Protein AF-0000000066092505 (afdb_homodimer)

pLDDT: mean 82.29, std 25.28, range [25.81, 98.94]

Secondary structure (DSSP, 8-state):
----------------------------SHHHHHHTT--HHHHHTS--SSEEEEESSTTS-EEEEEHHHHHHHHHHHHHHTHHHHGGG--TT-TTS-SSHHHHHHSSS---SHHHHHHHHHS-B-TTSSSB-SSS----TTTS-HHHHHHHHHHHHHHHHH-TTTTS--------/-----------------------------HHHHHHTT--HHHHHTS--SSEEEEESSTTS-EEEEEHHHHHHHHHHHHHHTHHHHGGG--TT-TTS-SSHHHHHHSSS---SHHHHHHHHHS-B-TTSSSB-SSS----TTTS-HHHHHHHHHHHHHHHHH-TTTTS--------

Solvent-accessible surface area (backbone atoms only — not comparable to full-atom values): 19682 Å² total; per-residue (Å²): 136,82,78,77,76,80,75,77,76,76,77,73,78,74,76,69,74,74,71,70,70,72,73,72,72,71,76,69,64,71,71,56,52,62,71,74,72,39,46,64,60,40,40,71,44,51,67,28,83,52,62,47,78,42,44,35,46,94,81,76,45,63,44,82,40,40,29,56,40,37,33,52,6,44,50,51,35,55,53,60,44,29,73,45,29,54,63,26,27,23,43,77,44,74,88,49,34,48,17,51,69,45,23,50,67,26,35,74,47,40,74,22,34,51,39,34,43,50,34,41,53,55,33,46,34,64,77,45,83,41,78,32,68,60,48,70,62,50,45,66,88,76,45,42,72,69,55,43,41,26,27,34,45,26,50,54,44,32,30,72,57,25,83,64,38,24,42,87,59,80,55,85,74,60,132,141,83,78,79,78,81,78,79,77,77,78,73,78,71,76,72,73,75,69,71,70,71,72,71,72,70,76,70,69,65,72,54,54,62,70,71,73,40,45,64,61,41,40,71,43,50,66,28,84,52,62,47,77,41,44,38,45,97,82,77,45,64,44,81,40,40,30,57,41,37,34,51,7,43,52,52,35,55,53,60,42,29,72,46,29,53,62,26,27,22,42,77,43,74,90,50,33,48,17,51,70,45,22,51,67,27,34,74,47,40,73,23,36,51,39,33,42,49,34,41,55,54,32,47,35,63,76,44,82,42,79,31,70,61,48,72,62,50,45,67,88,75,44,43,72,70,56,43,43,26,27,34,45,27,49,55,43,31,29,72,58,25,84,66,38,25,44,87,60,81,52,85,74,60,133

Sequence (350 aa):
MYQPHFWQRSIGWLCGGLLILLLGWTIAPATALAAAGVDNYVIQYLKVTDTVELPVNDRGETKTFTAVDLTRGKRLFEENCKNCHVGGSTLPNPLVSLSLKDLKGATPPRDTIASLVAFQRSPKSYDGSEESYSCRRVSEDWLTTEQLETLAAFILRAAAVAPGWGVESFPDSAPMYQPHFWQRSIGWLCGGLLILLLGWTIAPATALAAAGVDNYVIQYLKVTDTVELPVNDRGETKTFTAVDLTRGKRLFEENCKNCHVGGSTLPNPLVSLSLKDLKGATPPRDTIASLVAFQRSPKSYDGSEESYSCRRVSEDWLTTEQLETLAAFILRAAAVAPGWGVESFPDSAP

Nearest PDB structures (foldseek):
  4lji-assembly1_B  TM=9.985E-01  e=9.825E-26  Thermosynechococcus vestitus BP-1
  8j5k-assembly1_v  TM=8.912E-01  e=3.121E-10  Stephanocyclus meneghinianus
  8xr6-assembly1_v  TM=9.096E-01  e=1.281E-09  Chroomonas placoidea
  6j3y-assembly1_V  TM=8.733E-01  e=5.216E-10  Chaetoceros neogracilis
  1mz4-assembly1_A  TM=9.064E-01  e=3.148E-09  Thermosynechococcus vestitus

Organism: Thermosynechococcus vestitus (strain NIES-2133 / IAM M-273 / BP-1) (NCBI:txid197221)

Radius of gyration: 35.64 Å; Cα contacts (8 Å, |Δi|>4): 489; chains: 2; bounding box: 106×128×113 Å

InterPro domains:
  IPR009056 Cytochrome c-like domain [PS51007] (68-159)
  IPR016003 Photosystem II extrinsic protein V, cytochrome c-550 precursor-like [PIRSF005890] (13-166)
  IPR029490 Cytochrome c-550 domain [PF14495] (50-169)
  IPR036909 Cytochrome c-like domain superfamily [G3DSA:1.10.760.10] (35-175)
  IPR036909 Cytochrome c-like domain superfamily [SSF46626] (62-166)

Foldseek 3Di:
DCPPPPPPPPPPPPPPPPPPPPPPPPPDPPVVLVVPQQDVCCCPFLVASFWDWFAQDPPPDTDIDTSVLLRLLVVVCVVAPCVQQPLQAGNVDRVAGLACVNQVQFVPRNQHLNNVLVCLQFPADRNRPGTDPPHDRQDCVRPNSSSSSSNSVNSNSCNVTGPSRSPPCPPPVPD/DDDPPPPPPPPPPPPPPPPPPPPPPPPPPPVVLVVPPADVCCCPFLVASFWDWFAQDPPPDTDIDTSVLLRLLVVVCVVAPCVQQPLQAGNVDRVAGLACVNQVQFVPRNQHLNNVLVCLQFPAPRPRPGTDPPHDRQDCVRPNSSSSSSNSVNSNSCNVTGPSRSPPCPPPVPD

Structure (mmCIF, N/CA/C/O backbone):
data_AF-0000000066092505-model_v1
#
loop_
_entity.id
_entity.type
_entity.pdbx_description
1 polymer 'Cytochrome c-550-like protein'
#
loop_
_atom_site.group_PDB
_atom_site.id
_atom_site.type_symbol
_atom_site.label_atom_id
_atom_site.label_alt_id
_atom_site.label_comp_id
_atom_site.label_asym_id
_atom_site.label_entity_id
_atom_site.label_seq_id
_atom_site.pdbx_PDB_ins_code
_atom_site.Cartn_x
_atom_site.Cartn_y
_atom_site.Cartn_z
_atom_site.occupancy
_atom_site.B_iso_or_equiv
_atom_site.auth_seq_id
_atom_site.auth_comp_id
_atom_site.auth_asym_id
_atom_site.auth_atom_id
_atom_site.pdbx_PDB_model_num
ATOM 1 N N . MET A 1 1 ? 41 -41.656 -95 1 31.67 1 MET A N 1
ATOM 2 C CA . MET A 1 1 ? 41.375 -41.344 -93.625 1 31.67 1 MET A CA 1
ATOM 3 C C . MET A 1 1 ? 40.531 -40.188 -93.125 1 31.67 1 MET A C 1
ATOM 5 O O . MET A 1 1 ? 40 -39.375 -93.875 1 31.67 1 MET A O 1
ATOM 9 N N . TYR A 1 2 ? 40.5 -40.219 -91.75 1 36.12 2 TYR A N 1
ATOM 10 C CA . TYR A 1 2 ? 39.719 -39.875 -90.625 1 36.12 2 TYR A CA 1
ATOM 11 C C . TYR A 1 2 ? 39.781 -38.375 -90.312 1 36.12 2 TYR A C 1
ATOM 13 O O . TYR A 1 2 ? 40.844 -37.844 -90 1 36.12 2 TYR A O 1
ATOM 21 N N . GLN A 1 3 ? 39.188 -37.625 -91.25 1 36.25 3 GLN A N 1
ATOM 22 C CA . GLN A 1 3 ? 39.188 -36.156 -91.125 1 36.25 3 GLN A CA 1
ATOM 23 C C . GLN A 1 3 ? 38.594 -35.719 -89.75 1 36.25 3 GLN A C 1
ATOM 25 O O . GLN A 1 3 ? 37.5 -36.156 -89.375 1 36.25 3 GLN A O 1
ATOM 30 N N . PRO A 1 4 ? 39.469 -35.531 -88.75 1 40.66 4 PRO A N 1
ATOM 31 C CA . PRO A 1 4 ? 39.156 -35.188 -87.375 1 40.66 4 PRO A CA 1
ATOM 32 C C . PRO A 1 4 ? 38.344 -33.906 -87.25 1 40.66 4 PRO A C 1
ATOM 34 O O . PRO A 1 4 ? 38.781 -32.844 -87.688 1 40.66 4 PRO A O 1
ATOM 37 N N . HIS A 1 5 ? 37.062 -33.969 -87.562 1 38.19 5 HIS A N 1
ATOM 38 C CA . HIS A 1 5 ? 36.125 -32.844 -87.438 1 38.19 5 HIS A CA 1
ATOM 39 C C . HIS A 1 5 ? 36.25 -32.188 -86.125 1 38.19 5 HIS A C 1
ATOM 41 O O . HIS A 1 5 ? 36.406 -32.875 -85.062 1 38.19 5 HIS A O 1
ATOM 47 N N . PHE A 1 6 ? 36.906 -31.031 -86 1 35.75 6 PHE A N 1
ATOM 48 C CA . PHE A 1 6 ? 37.188 -30.016 -85 1 35.75 6 PHE A CA 1
ATOM 49 C C . PHE A 1 6 ? 35.906 -29.609 -84.312 1 35.75 6 PHE A C 1
ATOM 51 O O . PHE A 1 6 ? 35 -29.016 -84.875 1 35.75 6 PHE A O 1
ATOM 58 N N . TRP A 1 7 ? 35.281 -30.594 -83.438 1 33.72 7 TRP A N 1
ATOM 59 C CA . TRP A 1 7 ? 34.094 -30.406 -82.625 1 33.72 7 TRP A CA 1
ATOM 60 C C . TRP A 1 7 ? 34.219 -29.188 -81.75 1 33.72 7 TRP A C 1
ATOM 62 O O . TRP A 1 7 ? 35.094 -29.156 -80.875 1 33.72 7 TRP A O 1
ATOM 72 N N . GLN A 1 8 ? 34.281 -28 -82.375 1 31.3 8 GLN A N 1
ATOM 73 C CA . GLN A 1 8 ? 34.25 -26.766 -81.562 1 31.3 8 GLN A CA 1
ATOM 74 C C . GLN A 1 8 ? 33.188 -26.797 -80.5 1 31.3 8 GLN A C 1
ATOM 76 O O . GLN A 1 8 ? 32 -26.969 -80.812 1 31.3 8 GLN A O 1
ATOM 81 N N . ARG A 1 9 ? 33.531 -27.391 -79.375 1 33.19 9 ARG A N 1
ATOM 82 C CA . ARG A 1 9 ? 32.812 -27.5 -78.062 1 33.19 9 ARG A CA 1
ATOM 83 C C . ARG A 1 9 ? 32.281 -26.141 -77.625 1 33.19 9 ARG A C 1
ATOM 85 O O . ARG A 1 9 ? 33.062 -25.234 -77.375 1 33.19 9 ARG A O 1
ATOM 92 N N . SER A 1 10 ? 31.172 -25.688 -78.25 1 34.03 10 SER A N 1
ATOM 93 C CA . SER A 1 10 ? 30.438 -24.5 -77.812 1 34.03 10 SER A CA 1
ATOM 94 C C . SER A 1 10 ? 30.203 -24.516 -76.312 1 34.03 10 SER A C 1
ATOM 96 O O . SER A 1 10 ? 29.672 -25.484 -75.75 1 34.03 10 SER A O 1
ATOM 98 N N . ILE A 1 11 ? 31.172 -24 -75.5 1 40.72 11 ILE A N 1
ATOM 99 C CA . ILE A 1 11 ? 31.156 -23.672 -74.062 1 40.72 11 ILE A CA 1
ATOM 100 C C . ILE A 1 11 ? 29.859 -22.984 -73.688 1 40.72 11 ILE A C 1
ATOM 102 O O . ILE A 1 11 ? 29.578 -21.875 -74.188 1 40.72 11 ILE A O 1
ATOM 106 N N . GLY A 1 12 ? 28.719 -23.672 -73.938 1 30.62 12 GLY A N 1
ATOM 107 C CA . GLY A 1 12 ? 27.469 -23.094 -73.5 1 30.62 12 GLY A CA 1
ATOM 108 C C . GLY A 1 12 ? 27.547 -22.547 -72.062 1 30.62 12 GLY A C 1
ATOM 109 O O . GLY A 1 12 ? 28.031 -23.219 -71.125 1 30.62 12 GLY A O 1
ATOM 110 N N . TRP A 1 13 ? 27.844 -21.219 -71.938 1 36.59 13 TRP A N 1
ATOM 111 C CA . TRP A 1 13 ? 27.812 -20.375 -70.75 1 36.59 13 TRP A CA 1
ATOM 112 C C . TRP A 1 13 ? 26.562 -20.641 -69.938 1 36.59 13 TRP A C 1
ATOM 114 O O . TRP A 1 13 ? 25.438 -20.438 -70.438 1 36.59 13 TRP A O 1
ATOM 124 N N . LEU A 1 14 ? 26.531 -21.844 -69.25 1 33.78 14 LEU A N 1
ATOM 125 C CA . LEU A 1 14 ? 25.5 -22.078 -68.25 1 33.78 14 LEU A CA 1
ATOM 126 C C . LEU A 1 14 ? 25.344 -20.859 -67.312 1 33.78 14 LEU A C 1
ATOM 128 O O . LEU A 1 14 ? 26.297 -20.453 -66.688 1 33.78 14 LEU A O 1
ATOM 132 N N . CYS A 1 15 ? 24.656 -19.828 -67.812 1 38.88 15 CYS A N 1
ATOM 133 C CA . CYS A 1 15 ? 24.172 -18.734 -66.938 1 38.88 15 CYS A CA 1
ATOM 134 C C . CYS A 1 15 ? 23.562 -19.297 -65.625 1 38.88 15 CYS A C 1
ATOM 136 O O . CYS A 1 15 ? 22.562 -20 -65.688 1 38.88 15 CYS A O 1
ATOM 138 N N . GLY A 1 16 ? 24.422 -19.938 -64.812 1 35.5 16 GLY A N 1
ATOM 139 C CA . GLY A 1 16 ? 24 -20.297 -63.5 1 35.5 16 GLY A CA 1
ATOM 140 C C . GLY A 1 16 ? 23.172 -19.219 -62.812 1 35.5 16 GLY A C 1
ATOM 141 O O . GLY A 1 16 ? 23.656 -18.109 -62.594 1 35.5 16 GLY A O 1
ATOM 142 N N . GLY A 1 17 ? 21.922 -19.062 -63.156 1 36 17 GLY A N 1
ATOM 143 C CA . GLY A 1 17 ? 21.016 -18.25 -62.344 1 36 17 GLY A CA 1
ATOM 144 C C . GLY A 1 17 ? 21.188 -18.469 -60.875 1 36 17 GLY A C 1
ATOM 145 O O . GLY A 1 17 ? 21.016 -19.594 -60.375 1 36 17 GLY A O 1
ATOM 146 N N . LEU A 1 18 ? 22.297 -17.906 -60.281 1 42.56 18 LEU A N 1
ATOM 147 C CA . LEU A 1 18 ? 22.375 -17.75 -58.844 1 42.56 18 LEU A CA 1
ATOM 148 C C . LEU A 1 18 ? 21.016 -17.406 -58.25 1 42.56 18 LEU A C 1
ATOM 150 O O . LEU A 1 18 ? 20.469 -16.328 -58.5 1 42.56 18 LEU A O 1
ATOM 154 N N . LEU A 1 19 ? 20.109 -18.359 -58.281 1 40.62 19 LEU A N 1
ATOM 155 C CA . LEU A 1 19 ? 18.938 -18.141 -57.438 1 40.62 19 LEU A CA 1
ATOM 156 C C . LEU A 1 19 ? 19.344 -17.688 -56.062 1 40.62 19 LEU A C 1
ATOM 158 O O . LEU A 1 19 ? 19.984 -18.438 -55.312 1 40.62 19 LEU A O 1
ATOM 162 N N . ILE A 1 20 ? 19.828 -16.469 -55.938 1 40 20 ILE A N 1
ATOM 163 C CA . ILE A 1 20 ? 19.922 -15.867 -54.625 1 40 20 ILE A CA 1
ATOM 164 C C . ILE A 1 20 ? 18.688 -16.234 -53.781 1 40 20 ILE A C 1
ATOM 166 O O . ILE A 1 20 ? 17.562 -15.852 -54.156 1 40 20 ILE A O 1
ATOM 170 N N . LEU A 1 21 ? 18.625 -17.453 -53.375 1 39.44 21 LEU A N 1
ATOM 171 C CA . LEU A 1 21 ? 17.703 -17.719 -52.281 1 39.44 21 LEU A CA 1
ATOM 172 C C . LEU A 1 21 ? 17.703 -16.578 -51.281 1 39.44 21 LEU A C 1
ATOM 174 O O . LEU A 1 21 ? 18.719 -16.312 -50.656 1 39.44 21 LEU A O 1
ATOM 178 N N . LEU A 1 22 ? 17.094 -15.477 -51.656 1 39.66 22 LEU A N 1
ATOM 179 C CA . LEU A 1 22 ? 16.719 -14.516 -50.625 1 39.66 22 LEU A CA 1
ATOM 180 C C . LEU A 1 22 ? 16.219 -15.227 -49.375 1 39.66 22 LEU A C 1
ATOM 182 O O . LEU A 1 22 ? 15.164 -15.867 -49.406 1 39.66 22 LEU A O 1
ATOM 186 N N . LEU A 1 23 ? 17.109 -15.969 -48.688 1 41 23 LEU A N 1
ATOM 187 C CA . LEU A 1 23 ? 16.781 -16.266 -47.281 1 41 23 LEU A CA 1
ATOM 188 C C . LEU A 1 23 ? 16.062 -15.078 -46.656 1 41 23 LEU A C 1
ATOM 190 O O . LEU A 1 23 ? 16.672 -14.023 -46.438 1 41 23 LEU A O 1
ATOM 194 N N . GLY A 1 24 ? 14.883 -14.75 -47.094 1 39.16 24 GLY A N 1
ATOM 195 C CA . GLY A 1 24 ? 14.039 -13.938 -46.219 1 39.16 24 GLY A CA 1
ATOM 196 C C . GLY A 1 24 ? 14.18 -14.281 -44.75 1 39.16 24 GLY A C 1
ATOM 197 O O . GLY A 1 24 ? 13.695 -15.328 -44.312 1 39.16 24 GLY A O 1
ATOM 198 N N . TRP A 1 25 ? 15.359 -14.047 -44.094 1 44.25 25 TRP A N 1
ATOM 199 C CA . TRP A 1 25 ? 15.422 -13.945 -42.656 1 44.25 25 TRP A CA 1
ATOM 200 C C . TRP A 1 25 ? 14.18 -13.25 -42.094 1 44.25 25 TRP A C 1
ATOM 202 O O . TRP A 1 25 ? 14.031 -12.031 -42.25 1 44.25 25 TRP A O 1
ATOM 212 N N . THR A 1 26 ? 13.039 -13.852 -42.156 1 37.28 26 THR A N 1
ATOM 213 C CA . THR A 1 26 ? 11.945 -13.367 -41.344 1 37.28 26 THR A CA 1
ATOM 214 C C . THR A 1 26 ? 12.438 -13.062 -39.938 1 37.28 26 THR A C 1
ATOM 216 O O . THR A 1 26 ? 12.93 -13.953 -39.219 1 37.28 26 THR A O 1
ATOM 219 N N . ILE A 1 27 ? 13.234 -11.984 -39.75 1 41.25 27 ILE A N 1
ATOM 220 C CA . ILE A 1 27 ? 13.289 -11.422 -38.406 1 41.25 27 ILE A CA 1
ATOM 221 C C . ILE A 1 27 ? 11.93 -11.586 -37.719 1 41.25 27 ILE A C 1
ATOM 223 O O . ILE A 1 27 ? 10.914 -11.102 -38.219 1 41.25 27 ILE A O 1
ATOM 227 N N . ALA A 1 28 ? 11.688 -12.633 -36.969 1 38.84 28 ALA A N 1
ATOM 228 C CA . ALA A 1 28 ? 10.586 -12.938 -36.062 1 38.84 28 ALA A CA 1
ATOM 229 C C . ALA A 1 28 ? 10.07 -11.672 -35.375 1 38.84 28 ALA A C 1
ATOM 231 O O . ALA A 1 28 ? 10.805 -10.688 -35.25 1 38.84 28 ALA A O 1
ATOM 232 N N . PRO A 1 29 ? 8.742 -11.648 -34.938 1 41.19 29 PRO A N 1
ATOM 233 C CA . PRO A 1 29 ? 7.828 -10.68 -34.312 1 41.19 29 PRO A CA 1
ATOM 234 C C . PRO A 1 29 ? 8.352 -10.125 -33 1 41.19 29 PRO A C 1
ATOM 236 O O . PRO A 1 29 ? 7.582 -9.562 -32.219 1 41.19 29 PRO A O 1
ATOM 239 N N . ALA A 1 30 ? 9.609 -10.117 -32.812 1 41.88 30 ALA A N 1
ATOM 240 C CA . ALA A 1 30 ? 9.867 -9.531 -31.5 1 41.88 30 ALA A CA 1
ATOM 241 C C . ALA A 1 30 ? 9.133 -8.211 -31.328 1 41.88 30 ALA A C 1
ATOM 243 O O . ALA A 1 30 ? 8.68 -7.871 -30.234 1 41.88 30 ALA A O 1
ATOM 244 N N . THR A 1 31 ? 9 -7.367 -32.312 1 42.94 31 THR A N 1
ATOM 245 C CA . THR A 1 31 ? 8.438 -6.027 -32.219 1 42.94 31 THR A CA 1
ATOM 246 C C . THR A 1 31 ? 6.941 -6.086 -31.938 1 42.94 31 THR A C 1
ATOM 248 O O . THR A 1 31 ? 6.359 -5.105 -31.453 1 42.94 31 THR A O 1
ATOM 251 N N . ALA A 1 32 ? 6.227 -7.133 -32.344 1 41.19 32 ALA A N 1
ATOM 252 C CA . ALA A 1 32 ? 4.773 -7.141 -32.188 1 41.19 32 ALA A CA 1
ATOM 253 C C . ALA A 1 32 ? 4.363 -7.219 -30.719 1 41.19 32 ALA A C 1
ATOM 255 O O . ALA A 1 32 ? 3.285 -6.754 -30.344 1 41.19 32 ALA A O 1
ATOM 256 N N . LEU A 1 33 ? 5.152 -7.898 -29.844 1 40.66 33 LEU A N 1
ATOM 257 C CA . LEU A 1 33 ? 4.719 -8.039 -28.453 1 40.66 33 LEU A CA 1
ATOM 258 C C . LEU A 1 33 ? 4.672 -6.68 -27.766 1 40.66 33 LEU A C 1
ATOM 260 O O . LEU A 1 33 ? 3.807 -6.441 -26.922 1 40.66 33 LEU A O 1
ATOM 264 N N . ALA A 1 34 ? 5.703 -5.812 -28.109 1 45.66 34 ALA A N 1
ATOM 265 C CA . ALA A 1 34 ? 5.621 -4.5 -27.469 1 45.66 34 ALA A CA 1
ATOM 266 C C . ALA A 1 34 ? 4.305 -3.809 -27.797 1 45.66 34 ALA A C 1
ATOM 268 O O . ALA A 1 34 ? 3.809 -2.994 -27.016 1 45.66 34 ALA A O 1
ATOM 269 N N . ALA A 1 35 ? 3.906 -3.961 -29.016 1 45.5 35 ALA A N 1
ATOM 270 C CA . ALA A 1 35 ? 2.736 -3.197 -29.438 1 45.5 35 ALA A CA 1
ATOM 271 C C . ALA A 1 35 ? 1.5 -3.592 -28.641 1 45.5 35 ALA A C 1
ATOM 273 O O . ALA A 1 35 ? 0.528 -2.836 -28.578 1 45.5 35 ALA A O 1
ATOM 274 N N . ALA A 1 36 ? 1.285 -4.91 -28.219 1 57.5 36 ALA A N 1
ATOM 275 C CA . ALA A 1 36 ? 0.011 -5.414 -27.703 1 57.5 36 ALA A CA 1
ATOM 276 C C . ALA A 1 36 ? -0.21 -4.996 -26.266 1 57.5 36 ALA A C 1
ATOM 278 O O . ALA A 1 36 ? -1.218 -5.359 -25.641 1 57.5 36 ALA A O 1
ATOM 279 N N . GLY A 1 37 ? 0.468 -3.98 -25.547 1 80.94 37 GLY A N 1
ATOM 280 C CA . GLY A 1 37 ? 0.147 -3.465 -24.234 1 80.94 37 GLY A CA 1
ATOM 281 C C . GLY A 1 37 ? 0.765 -4.277 -23.109 1 80.94 37 GLY A C 1
ATOM 282 O O . GLY A 1 37 ? 0.346 -4.168 -21.953 1 80.94 37 GLY A O 1
ATOM 283 N N . VAL A 1 38 ? 1.748 -5.23 -23.594 1 92.69 38 VAL A N 1
ATOM 284 C CA . VAL A 1 38 ? 2.365 -6.082 -22.578 1 92.69 38 VAL A CA 1
ATOM 285 C C . VAL A 1 38 ? 3.525 -5.34 -21.922 1 92.69 38 VAL A C 1
ATOM 287 O O . VAL A 1 38 ? 4.391 -4.785 -22.609 1 92.69 38 VAL A O 1
ATOM 290 N N . ASP A 1 39 ? 3.584 -5.395 -20.547 1 96.5 39 ASP A N 1
ATOM 291 C CA . ASP A 1 39 ? 4.633 -4.773 -19.75 1 96.5 39 ASP A CA 1
ATOM 292 C C . ASP A 1 39 ? 5.969 -5.48 -19.953 1 96.5 39 ASP A C 1
ATOM 294 O O . ASP A 1 39 ? 6.039 -6.711 -19.922 1 96.5 39 ASP A O 1
ATOM 298 N N . ASN A 1 40 ? 7.043 -4.75 -20.156 1 95.81 40 ASN A N 1
ATOM 299 C CA . ASN A 1 40 ? 8.367 -5.316 -20.406 1 95.81 40 ASN A CA 1
ATOM 300 C C . ASN A 1 40 ? 8.836 -6.184 -19.234 1 95.81 40 ASN A C 1
ATOM 302 O O . ASN A 1 40 ? 9.562 -7.16 -19.438 1 95.81 40 ASN A O 1
ATOM 306 N N . TYR A 1 41 ? 8.461 -5.859 -18.031 1 96.31 41 TYR A N 1
ATOM 307 C CA . TYR A 1 41 ? 8.797 -6.695 -16.875 1 96.31 41 TYR A CA 1
ATOM 308 C C . TYR A 1 41 ? 8.273 -8.117 -17.078 1 96.31 41 TYR A C 1
ATOM 310 O O . TYR A 1 41 ? 8.969 -9.086 -16.75 1 96.31 41 TYR A O 1
ATOM 318 N N . VAL A 1 42 ? 7.062 -8.25 -17.578 1 98.38 42 VAL A N 1
ATOM 319 C CA . VAL A 1 42 ? 6.434 -9.547 -17.781 1 98.38 42 VAL A CA 1
ATOM 320 C C . VAL A 1 42 ? 7.23 -10.352 -18.812 1 98.38 42 VAL A C 1
ATOM 322 O O . VAL A 1 42 ? 7.488 -11.539 -18.625 1 98.38 42 VAL A O 1
ATOM 325 N N . ILE A 1 43 ? 7.664 -9.719 -19.844 1 97.5 43 ILE A N 1
ATOM 326 C CA . ILE A 1 43 ? 8.43 -10.375 -20.906 1 97.5 43 ILE A CA 1
ATOM 327 C C . ILE A 1 43 ? 9.82 -10.734 -20.391 1 97.5 43 ILE A C 1
ATOM 329 O O . ILE A 1 43 ? 10.242 -11.891 -20.469 1 97.5 43 ILE A O 1
ATOM 333 N N . GLN A 1 44 ? 10.469 -9.836 -19.734 1 97.06 44 GLN A N 1
ATOM 334 C CA . GLN A 1 44 ? 11.891 -9.984 -19.438 1 97.06 44 GLN A CA 1
ATOM 335 C C . GLN A 1 44 ? 12.086 -10.789 -18.156 1 97.06 44 GLN A C 1
ATOM 337 O O . GLN A 1 44 ? 12.93 -11.688 -18.094 1 97.06 44 GLN A O 1
ATOM 342 N N . TYR A 1 45 ? 11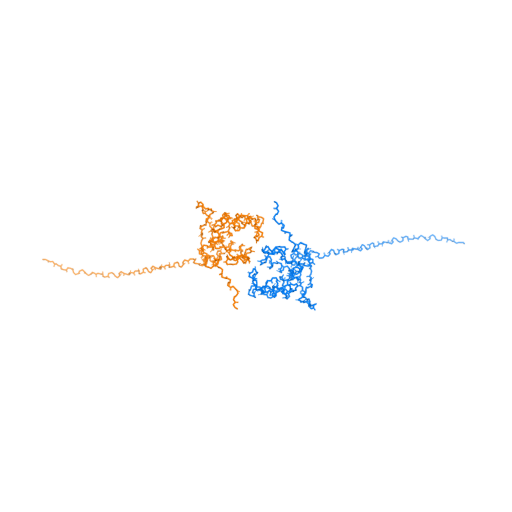.273 -10.531 -17.125 1 97.38 45 TYR A N 1
ATOM 343 C CA . TYR A 1 45 ? 11.578 -11.094 -15.82 1 97.38 45 TYR A CA 1
ATOM 344 C C . TYR A 1 45 ? 10.617 -12.227 -15.477 1 97.38 45 TYR A C 1
ATOM 346 O O . TYR A 1 45 ? 10.984 -13.164 -14.766 1 97.38 45 TYR A O 1
ATOM 354 N N . LEU A 1 46 ? 9.359 -12.117 -16.047 1 98.44 46 LEU A N 1
ATOM 355 C CA . LEU A 1 46 ? 8.438 -13.219 -15.805 1 98.44 46 LEU A CA 1
ATOM 356 C C . LEU A 1 46 ? 8.516 -14.25 -16.922 1 98.44 46 LEU A C 1
ATOM 358 O O . LEU A 1 46 ? 7.918 -15.328 -16.828 1 98.44 46 LEU A O 1
ATOM 362 N N . LYS A 1 47 ? 9.211 -13.891 -18.062 1 98.06 47 LYS A N 1
ATOM 363 C CA . LYS A 1 47 ? 9.492 -14.797 -19.172 1 98.06 47 LYS A CA 1
ATOM 364 C C . LYS A 1 47 ? 8.203 -15.305 -19.797 1 98.06 47 LYS A C 1
ATOM 366 O O . LYS A 1 47 ? 8.07 -16.5 -20.094 1 98.06 47 LYS A O 1
ATOM 371 N N . VAL A 1 48 ? 7.266 -14.414 -19.938 1 98.31 48 VAL A N 1
ATOM 372 C CA . VAL A 1 48 ? 6.016 -14.758 -20.609 1 98.31 48 VAL A CA 1
ATOM 373 C C . VAL A 1 48 ? 5.797 -13.82 -21.797 1 98.31 48 VAL A C 1
ATOM 375 O O . VAL A 1 48 ? 5.621 -12.617 -21.625 1 98.31 48 VAL A O 1
ATOM 378 N N . THR A 1 49 ? 5.793 -14.383 -23 1 96.62 49 THR A N 1
ATOM 379 C CA . THR A 1 49 ? 5.574 -13.586 -24.203 1 96.62 49 THR A CA 1
ATOM 380 C C . THR A 1 49 ? 4.184 -13.844 -24.781 1 96.62 49 THR A C 1
ATOM 382 O O . THR A 1 49 ? 3.633 -13 -25.484 1 96.62 49 THR A O 1
ATOM 385 N N . ASP A 1 50 ? 3.691 -15.078 -24.438 1 97.12 50 ASP A N 1
ATOM 386 C CA . ASP A 1 50 ? 2.352 -15.414 -24.891 1 97.12 50 ASP A CA 1
ATOM 387 C C . ASP A 1 50 ? 1.473 -15.898 -23.75 1 97.12 50 ASP A C 1
ATOM 389 O O . ASP A 1 50 ? 0.723 -15.109 -23.156 1 97.12 50 ASP A O 1
ATOM 393 N N . THR A 1 51 ? 1.636 -17.141 -23.297 1 98.44 51 THR A N 1
ATOM 394 C CA . THR A 1 51 ? 0.83 -17.672 -22.188 1 98.44 51 THR A CA 1
ATOM 395 C C . THR A 1 51 ? 1.696 -18.453 -21.219 1 98.44 51 THR A C 1
ATOM 397 O O . THR A 1 51 ? 2.842 -18.797 -21.516 1 98.44 51 THR A O 1
ATOM 400 N N . VAL A 1 52 ? 1.166 -18.719 -20.047 1 98.75 52 VAL A N 1
ATOM 401 C CA . VAL A 1 52 ? 1.776 -19.578 -19.031 1 98.75 52 VAL A CA 1
ATOM 402 C C . VAL A 1 52 ? 0.69 -20.344 -18.281 1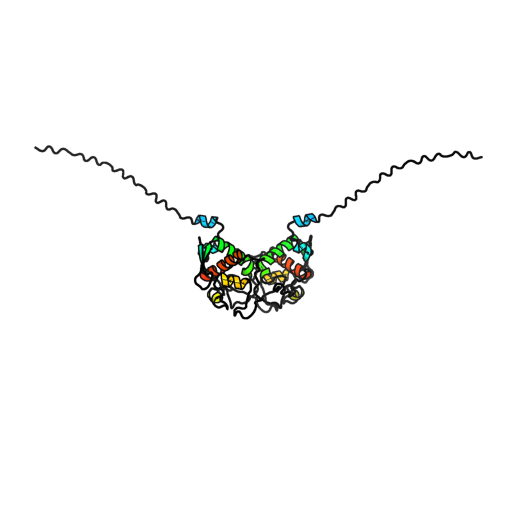 98.75 52 VAL A C 1
ATOM 404 O O . VAL A 1 52 ? -0.414 -19.828 -18.078 1 98.75 52 VAL A O 1
ATOM 407 N N . GLU A 1 53 ? 1.03 -21.547 -17.953 1 98.75 53 GLU A N 1
ATOM 408 C CA . GLU A 1 53 ? 0.169 -22.359 -17.094 1 98.75 53 GLU A CA 1
ATOM 409 C C . GLU A 1 53 ? 0.56 -22.234 -15.633 1 98.75 53 GLU A C 1
ATOM 411 O O . GLU A 1 53 ? 1.729 -22.391 -15.281 1 98.75 53 GLU A O 1
ATOM 416 N N . LEU A 1 54 ? -0.465 -21.938 -14.797 1 98.81 54 LEU A N 1
ATOM 417 C CA . LEU A 1 54 ? -0.224 -21.828 -13.359 1 98.81 54 LEU A CA 1
ATOM 418 C C . LEU A 1 54 ? -1.178 -22.734 -12.578 1 98.81 54 LEU A C 1
ATOM 420 O O . LEU A 1 54 ? -2.318 -22.938 -13 1 98.81 54 LEU A O 1
ATOM 424 N N . PRO A 1 55 ? -0.755 -23.266 -11.469 1 98.69 55 PRO A N 1
ATOM 425 C CA . PRO A 1 55 ? -1.595 -24.188 -10.703 1 98.69 55 PRO A CA 1
ATOM 426 C C . PRO A 1 55 ? -2.83 -23.516 -10.109 1 98.69 55 PRO A C 1
ATOM 428 O O . PRO A 1 55 ? -2.715 -22.5 -9.43 1 98.69 55 PRO A O 1
ATOM 431 N N . VAL A 1 56 ? -3.957 -24.125 -10.406 1 98.56 56 VAL A N 1
ATOM 432 C CA . VAL A 1 56 ? -5.211 -23.625 -9.836 1 98.56 56 VAL A CA 1
ATOM 433 C C . VAL A 1 56 ? -5.371 -24.156 -8.414 1 98.56 56 VAL A C 1
ATOM 435 O O . VAL A 1 56 ? -5.863 -23.453 -7.531 1 98.56 56 VAL A O 1
ATOM 438 N N . ASN A 1 57 ? -4.965 -25.422 -8.242 1 98.06 57 ASN A N 1
ATOM 439 C CA . ASN A 1 57 ? -5.023 -26.125 -6.965 1 98.06 57 ASN A CA 1
ATOM 440 C C . ASN A 1 57 ? -3.859 -27.094 -6.801 1 98.06 57 ASN A C 1
ATOM 442 O O . ASN A 1 57 ? -2.914 -27.078 -7.59 1 98.06 57 ASN A O 1
ATOM 446 N N . ASP A 1 58 ? -3.939 -27.844 -5.691 1 95.5 58 ASP A N 1
ATOM 447 C CA . ASP A 1 58 ? -2.834 -28.75 -5.41 1 95.5 58 ASP A CA 1
ATOM 448 C C . ASP A 1 58 ? -3.092 -30.125 -6.004 1 95.5 58 ASP A C 1
ATOM 450 O O . ASP A 1 58 ? -2.42 -31.094 -5.648 1 95.5 58 ASP A O 1
ATOM 454 N N . ARG A 1 59 ? -4.055 -30.281 -6.922 1 96.94 59 ARG A N 1
ATOM 455 C CA . ARG A 1 59 ? -4.418 -31.562 -7.508 1 96.94 59 ARG A CA 1
ATOM 456 C C . ARG A 1 59 ? -3.955 -31.656 -8.961 1 96.94 59 ARG A C 1
ATOM 458 O O . ARG A 1 59 ? -4.438 -32.5 -9.719 1 96.94 59 ARG A O 1
ATOM 465 N N . GLY A 1 60 ? -3.133 -30.766 -9.359 1 95.06 60 GLY A N 1
ATOM 466 C CA . GLY A 1 60 ? -2.541 -30.859 -10.688 1 95.06 60 GLY A CA 1
ATOM 467 C C . GLY A 1 60 ? -3.281 -30.047 -11.727 1 95.06 60 GLY A C 1
ATOM 468 O O . GLY A 1 60 ? -2.816 -29.922 -12.859 1 95.06 60 GLY A O 1
ATOM 469 N N . GLU A 1 61 ? -4.43 -29.422 -11.344 1 98.06 61 GLU A N 1
ATOM 470 C CA . GLU A 1 61 ? -5.164 -28.562 -12.273 1 98.06 61 GLU A CA 1
ATOM 471 C C . GLU A 1 61 ? -4.441 -27.25 -12.508 1 98.06 61 GLU A C 1
ATOM 473 O O . GLU A 1 61 ? -3.932 -26.641 -11.57 1 98.06 61 GLU A O 1
ATOM 478 N N . THR A 1 62 ? -4.398 -26.812 -13.844 1 98.62 62 THR A N 1
ATOM 479 C CA . THR A 1 62 ? -3.752 -25.547 -14.18 1 98.62 62 THR A CA 1
ATOM 480 C C . THR A 1 62 ? -4.711 -24.625 -14.938 1 98.62 62 THR A C 1
ATOM 482 O O . THR A 1 62 ? -5.746 -25.078 -15.43 1 98.62 62 THR A O 1
ATOM 485 N N . LYS A 1 63 ? -4.457 -23.375 -14.891 1 98.69 63 LYS A N 1
ATOM 486 C CA . LYS A 1 63 ? -5.148 -22.344 -15.656 1 98.69 63 LYS A CA 1
ATOM 487 C C . LYS A 1 63 ? -4.168 -21.547 -16.516 1 98.69 63 LYS A C 1
ATOM 489 O O . LYS A 1 63 ? -3.061 -21.234 -16.078 1 98.69 63 LYS A O 1
ATOM 494 N N . THR A 1 64 ? -4.57 -21.312 -17.797 1 98.75 64 THR A N 1
ATOM 495 C CA . THR A 1 64 ? -3.746 -20.547 -18.719 1 98.75 64 THR A CA 1
ATOM 496 C C . THR A 1 64 ? -3.939 -19.047 -18.516 1 98.75 64 THR A C 1
ATOM 498 O O . THR A 1 64 ? -5.07 -18.562 -18.422 1 98.75 64 THR A O 1
ATOM 501 N N . PHE A 1 65 ? -2.812 -18.328 -18.375 1 98.81 65 PHE A N 1
ATOM 502 C CA . PHE A 1 65 ? -2.828 -16.875 -18.344 1 98.81 65 PHE A CA 1
ATOM 503 C C . PHE A 1 65 ? -1.977 -16.297 -19.469 1 98.81 65 PHE A C 1
ATOM 505 O O . PHE A 1 65 ? -0.9 -16.812 -19.766 1 98.81 65 PHE A O 1
ATOM 512 N N . THR A 1 66 ? -2.436 -15.219 -20.094 1 98.56 66 THR A N 1
ATOM 513 C CA . THR A 1 66 ? -1.689 -14.547 -21.156 1 98.56 66 THR A CA 1
ATOM 514 C C . THR A 1 66 ? -0.719 -13.523 -20.562 1 98.56 66 THR A C 1
ATOM 516 O O . THR A 1 66 ? -0.835 -13.156 -19.391 1 98.56 66 THR A O 1
ATOM 519 N N . ALA A 1 67 ? 0.205 -13.094 -21.422 1 98.56 67 ALA A N 1
ATOM 520 C CA . ALA A 1 67 ? 1.091 -12.008 -21.016 1 98.56 67 ALA A CA 1
ATOM 521 C C . ALA A 1 67 ? 0.293 -10.758 -20.656 1 98.56 67 ALA A C 1
ATOM 523 O O . ALA A 1 67 ? 0.671 -10.008 -19.75 1 98.56 67 ALA A O 1
ATOM 524 N N . VAL A 1 68 ? -0.794 -10.586 -21.328 1 98.44 68 VAL A N 1
ATOM 525 C CA . VAL A 1 68 ? -1.658 -9.445 -21.047 1 98.44 68 VAL A CA 1
ATOM 526 C C . VAL A 1 68 ? -2.297 -9.609 -19.672 1 98.44 68 VAL A C 1
ATOM 528 O O . VAL A 1 68 ? -2.414 -8.641 -18.906 1 98.44 68 VAL A O 1
ATOM 531 N N . ASP A 1 69 ? -2.703 -10.859 -19.281 1 98.56 69 ASP A N 1
ATOM 532 C CA . ASP A 1 69 ? -3.236 -11.141 -17.953 1 98.56 69 ASP A CA 1
ATOM 533 C C . ASP A 1 69 ? -2.215 -10.797 -16.875 1 98.56 69 ASP A C 1
ATOM 535 O O . ASP A 1 69 ? -2.547 -10.156 -15.875 1 98.56 69 ASP A O 1
ATOM 539 N N . LEU A 1 70 ? -0.979 -11.195 -17.141 1 98.88 70 LEU A N 1
ATOM 540 C CA . LEU A 1 70 ? 0.061 -10.961 -16.141 1 98.88 70 LEU A CA 1
ATOM 541 C C . LEU A 1 70 ? 0.391 -9.477 -16.047 1 98.88 70 LEU A C 1
ATOM 543 O O . LEU A 1 70 ? 0.719 -8.977 -14.969 1 98.88 70 LEU A O 1
ATOM 547 N N . THR A 1 71 ? 0.276 -8.781 -17.156 1 98.75 71 THR A N 1
ATOM 548 C CA . THR A 1 71 ? 0.451 -7.332 -17.141 1 98.75 71 THR A CA 1
ATOM 549 C C . THR A 1 71 ? -0.636 -6.668 -16.297 1 98.75 71 THR A C 1
ATOM 551 O O . THR A 1 71 ? -0.348 -5.793 -15.477 1 98.75 71 THR A O 1
ATOM 554 N N . ARG A 1 72 ? -1.874 -7.113 -16.453 1 98.62 72 ARG A N 1
ATOM 555 C CA . ARG A 1 72 ? -2.975 -6.598 -15.641 1 98.62 72 ARG A CA 1
ATOM 556 C C . ARG A 1 72 ? -2.787 -6.945 -14.172 1 98.62 72 ARG A C 1
ATOM 558 O O . ARG A 1 72 ? -2.992 -6.102 -13.297 1 98.62 72 ARG A O 1
ATOM 565 N N . GLY A 1 73 ? -2.393 -8.172 -13.859 1 98.81 73 GLY A N 1
ATOM 566 C CA . GLY A 1 73 ? -2.131 -8.594 -12.492 1 98.81 73 GLY A CA 1
ATOM 567 C C . GLY A 1 73 ? -1.039 -7.781 -11.82 1 98.81 73 GLY A C 1
ATOM 568 O O . GLY A 1 73 ? -1.164 -7.414 -10.648 1 98.81 73 GLY A O 1
ATOM 569 N N . LYS A 1 74 ? 0.023 -7.461 -12.555 1 98.62 74 LYS A N 1
ATOM 570 C CA . LYS A 1 74 ? 1.102 -6.629 -12.031 1 98.62 74 LYS A CA 1
ATOM 571 C C . LYS A 1 74 ? 0.596 -5.23 -11.68 1 98.62 74 LYS A C 1
ATOM 573 O O . LYS A 1 74 ? 0.952 -4.68 -10.641 1 98.62 74 LYS A O 1
ATOM 578 N N . ARG A 1 75 ? -0.198 -4.695 -12.547 1 97.94 75 ARG A N 1
ATOM 579 C CA . ARG A 1 75 ? -0.745 -3.367 -12.281 1 97.94 75 ARG A CA 1
ATOM 580 C C . ARG A 1 75 ? -1.59 -3.369 -11.008 1 97.94 75 ARG A C 1
ATOM 582 O O . ARG A 1 75 ? -1.459 -2.475 -10.172 1 97.94 75 ARG A O 1
ATOM 589 N N . LEU A 1 76 ? -2.443 -4.367 -10.859 1 98.38 76 LEU A N 1
ATOM 590 C CA . LEU A 1 76 ? -3.27 -4.484 -9.656 1 98.38 76 LEU A CA 1
ATOM 591 C C . LEU A 1 76 ? -2.404 -4.66 -8.414 1 98.38 76 LEU A C 1
ATOM 593 O O . LEU A 1 76 ? -2.688 -4.07 -7.371 1 98.38 76 LEU A O 1
ATOM 597 N N . PHE A 1 77 ? -1.327 -5.414 -8.531 1 98.44 77 PHE A N 1
ATOM 598 C CA . PHE A 1 77 ? -0.386 -5.598 -7.434 1 98.44 77 PHE A CA 1
ATOM 599 C C . PHE A 1 77 ? 0.267 -4.273 -7.051 1 98.44 77 PHE A C 1
ATOM 601 O O . PHE A 1 77 ? 0.349 -3.932 -5.871 1 98.44 77 PHE A O 1
ATOM 608 N N . GLU A 1 78 ? 0.733 -3.525 -8.047 1 96.06 78 GLU A N 1
ATOM 609 C CA . GLU A 1 78 ? 1.407 -2.248 -7.828 1 96.06 78 GLU A CA 1
ATOM 610 C C . GLU A 1 78 ? 0.461 -1.227 -7.203 1 96.06 78 GLU A C 1
ATOM 612 O O . GLU A 1 78 ? 0.874 -0.419 -6.371 1 96.06 78 GLU A O 1
ATOM 617 N N . GLU A 1 79 ? -0.802 -1.352 -7.484 1 94.38 79 GLU A N 1
ATOM 618 C CA . GLU A 1 79 ? -1.789 -0.38 -7.027 1 94.38 79 GLU A CA 1
ATOM 619 C C . GLU A 1 79 ? -2.27 -0.708 -5.613 1 94.38 79 GLU A C 1
ATOM 621 O O . GLU A 1 79 ? -2.693 0.182 -4.875 1 94.38 79 GLU A O 1
ATOM 626 N N . ASN A 1 80 ? -2.102 -2.027 -5.219 1 96.12 80 ASN A N 1
ATOM 627 C CA . ASN A 1 80 ? -2.867 -2.408 -4.035 1 96.12 80 ASN A CA 1
ATOM 628 C C . ASN A 1 80 ? -1.998 -3.143 -3.02 1 96.12 80 ASN A C 1
ATOM 630 O O . ASN A 1 80 ? -2.387 -3.297 -1.861 1 96.12 80 ASN A O 1
ATOM 634 N N . CYS A 1 81 ? -0.849 -3.553 -3.402 1 97 81 CYS A N 1
ATOM 635 C CA . CYS A 1 81 ? -0.145 -4.488 -2.533 1 97 81 CYS A CA 1
ATOM 636 C C . CYS A 1 81 ? 1.324 -4.105 -2.396 1 97 81 CYS A C 1
ATOM 638 O O . CYS A 1 81 ? 1.949 -4.383 -1.371 1 97 81 CYS A O 1
ATOM 640 N N . LYS A 1 82 ? 1.919 -3.387 -3.379 1 94.88 82 LYS A N 1
ATOM 641 C CA . LYS A 1 82 ? 3.361 -3.203 -3.523 1 94.88 82 LYS A CA 1
ATOM 642 C C . LYS A 1 82 ? 3.936 -2.414 -2.352 1 94.88 82 LYS A C 1
ATOM 644 O O . LYS A 1 82 ? 5.078 -2.641 -1.943 1 94.88 82 LYS A O 1
ATOM 649 N N . ASN A 1 83 ? 3.135 -1.559 -1.744 1 92.25 83 ASN A N 1
ATOM 650 C CA . ASN A 1 83 ? 3.682 -0.717 -0.685 1 92.25 83 ASN A CA 1
ATOM 651 C C . ASN A 1 83 ? 4.152 -1.549 0.505 1 92.25 83 ASN A C 1
ATOM 653 O O . ASN A 1 83 ? 5.109 -1.182 1.186 1 92.25 83 ASN A O 1
ATOM 657 N N . CYS A 1 84 ? 3.539 -2.656 0.715 1 94.44 84 CYS A N 1
ATOM 658 C CA . CYS A 1 84 ? 3.951 -3.551 1.792 1 94.44 84 CYS A CA 1
ATOM 659 C C . CYS A 1 84 ? 4.816 -4.688 1.256 1 94.44 84 CYS A C 1
ATOM 661 O O . CYS A 1 84 ? 5.641 -5.238 1.983 1 94.44 84 CYS A O 1
ATOM 663 N N . HIS A 1 85 ? 4.602 -5 -0.084 1 96 85 HIS A N 1
ATOM 664 C CA . HIS A 1 85 ? 5.203 -6.211 -0.63 1 96 85 HIS A CA 1
ATOM 665 C C . HIS A 1 85 ? 6.145 -5.887 -1.784 1 96 85 HIS A C 1
ATOM 667 O O . HIS A 1 85 ? 6.191 -6.617 -2.777 1 96 85 HIS A O 1
ATOM 673 N N . VAL A 1 86 ? 6.895 -4.836 -1.632 1 93.12 86 VAL A N 1
ATOM 674 C CA . VAL A 1 86 ? 7.812 -4.418 -2.686 1 93.12 86 VAL A CA 1
ATOM 675 C C . VAL A 1 86 ? 8.828 -5.523 -2.951 1 93.12 86 VAL A C 1
ATOM 677 O O . VAL A 1 86 ? 9.43 -6.066 -2.016 1 93.12 86 VAL A O 1
ATOM 680 N N . GLY A 1 87 ? 8.922 -5.918 -4.289 1 93.19 87 GLY A N 1
ATOM 681 C CA . GLY A 1 87 ? 9.859 -6.961 -4.676 1 93.19 87 GLY A CA 1
ATOM 682 C C . GLY A 1 87 ? 9.516 -8.312 -4.082 1 93.19 87 GLY A C 1
ATOM 683 O O . GLY A 1 87 ? 10.391 -9.172 -3.943 1 93.19 87 GLY A O 1
ATOM 684 N N . GLY A 1 88 ? 8.305 -8.477 -3.609 1 96.69 88 GLY A N 1
ATOM 685 C CA . GLY A 1 88 ? 7.887 -9.734 -3.01 1 96.69 88 GLY A CA 1
ATOM 686 C C . GLY A 1 88 ? 8.203 -9.82 -1.528 1 96.69 88 GLY A C 1
ATOM 687 O O . GLY A 1 88 ? 7.914 -10.836 -0.887 1 96.69 88 GLY A O 1
ATOM 688 N N . SER A 1 89 ? 8.844 -8.75 -0.997 1 94.94 89 SER A N 1
ATOM 689 C CA . SER A 1 89 ? 9.047 -8.688 0.445 1 94.94 89 SER A CA 1
ATOM 690 C C . SER A 1 89 ? 7.746 -8.391 1.181 1 94.94 89 SER A C 1
ATOM 692 O O . SER A 1 89 ? 6.695 -8.25 0.555 1 94.94 89 SER A O 1
ATOM 694 N N . THR A 1 90 ? 7.797 -8.469 2.488 1 94.75 90 THR A N 1
ATOM 695 C CA . THR A 1 90 ? 6.742 -8.016 3.387 1 94.75 90 THR A CA 1
ATOM 696 C C . THR A 1 90 ? 7.309 -7.078 4.453 1 94.75 90 THR A C 1
ATOM 698 O O . THR A 1 90 ? 7.734 -7.531 5.516 1 94.75 90 THR A O 1
ATOM 701 N N . LEU A 1 91 ? 7.258 -5.793 4.227 1 91.25 91 LEU A N 1
ATOM 702 C CA . LEU A 1 91 ? 7.973 -4.809 5.027 1 91.25 91 LEU A CA 1
ATOM 703 C C . LEU A 1 91 ? 7.574 -4.906 6.496 1 91.25 91 LEU A C 1
ATOM 705 O O . LEU A 1 91 ? 8.43 -4.906 7.379 1 91.25 91 LEU A O 1
ATOM 709 N N . PRO A 1 92 ? 6.254 -5.117 6.773 1 88.44 92 PRO A N 1
ATOM 710 C CA . PRO A 1 92 ? 5.898 -5.125 8.195 1 88.44 92 PRO A CA 1
ATOM 711 C C . PRO A 1 92 ? 6.277 -6.43 8.891 1 88.44 92 PRO A C 1
ATOM 713 O O . PRO A 1 92 ? 6.262 -6.504 10.125 1 88.44 92 PRO A O 1
ATOM 716 N N . ASN A 1 93 ? 6.469 -7.496 8.109 1 89.94 93 ASN A N 1
ATOM 717 C CA . ASN A 1 93 ? 6.895 -8.789 8.625 1 89.94 93 ASN A CA 1
ATOM 718 C C . ASN A 1 93 ? 7.973 -9.414 7.742 1 89.94 93 ASN A C 1
ATOM 720 O O . ASN A 1 93 ? 7.688 -10.312 6.945 1 89.94 93 ASN A O 1
ATOM 724 N N . PRO A 1 94 ? 9.219 -9.023 8.008 1 90.81 94 PRO A N 1
ATOM 725 C CA . PRO A 1 94 ? 10.266 -9.375 7.051 1 90.81 94 PRO A CA 1
ATOM 726 C C . PRO A 1 94 ? 10.617 -10.859 7.074 1 90.81 94 PRO A C 1
ATOM 728 O O . PRO A 1 94 ? 11.336 -11.344 6.199 1 90.81 94 PRO A O 1
ATOM 731 N N . LEU A 1 95 ? 10.031 -11.586 7.988 1 91.69 95 LEU A N 1
ATOM 732 C CA . LEU A 1 95 ? 10.344 -13.008 8.094 1 91.69 95 LEU A CA 1
ATOM 733 C C . LEU A 1 95 ? 9.516 -13.828 7.113 1 91.69 95 LEU A C 1
ATOM 735 O O . LEU A 1 95 ? 9.812 -14.992 6.859 1 91.69 95 LEU A O 1
ATOM 739 N N . VAL A 1 96 ? 8.438 -13.219 6.637 1 94.69 96 VAL A N 1
ATOM 740 C CA . VAL A 1 96 ? 7.566 -13.914 5.695 1 94.69 96 VAL A CA 1
ATOM 741 C C . VAL A 1 96 ? 7.426 -13.102 4.414 1 94.69 96 VAL A C 1
ATOM 743 O O . VAL A 1 96 ? 6.758 -12.062 4.402 1 94.69 96 VAL A O 1
ATOM 746 N N . SER A 1 97 ? 7.988 -13.586 3.283 1 96.62 97 SER A N 1
ATOM 747 C CA . SER A 1 97 ? 7.922 -12.914 1.987 1 96.62 97 SER A CA 1
ATOM 748 C C . SER A 1 97 ? 6.879 -13.562 1.084 1 96.62 97 SER A C 1
ATOM 750 O O . SER A 1 97 ? 6.105 -14.414 1.529 1 96.62 97 SER A O 1
ATOM 752 N N . LEU A 1 98 ? 6.84 -13.109 -0.184 1 98.25 98 LEU A N 1
ATOM 753 C CA . LEU A 1 98 ? 5.988 -13.711 -1.2 1 98.25 98 LEU A CA 1
ATOM 754 C C . LEU A 1 98 ? 6.785 -14.648 -2.096 1 98.25 98 LEU A C 1
ATOM 756 O O . LEU A 1 98 ? 6.43 -14.859 -3.258 1 98.25 98 LEU A O 1
ATOM 760 N N . SER A 1 99 ? 7.926 -15.148 -1.557 1 97.81 99 SER A N 1
ATOM 761 C CA . SER A 1 99 ? 8.648 -16.188 -2.271 1 97.81 99 SER A CA 1
ATOM 762 C C . SER A 1 99 ? 7.832 -17.484 -2.328 1 97.81 99 SER A C 1
ATOM 764 O O . SER A 1 99 ? 6.934 -17.688 -1.509 1 97.81 99 SER A O 1
ATOM 766 N N . LEU A 1 100 ? 8.188 -18.312 -3.35 1 97.88 100 LEU A N 1
ATOM 767 C CA . LEU A 1 100 ? 7.484 -19.594 -3.465 1 97.88 100 LEU A CA 1
ATOM 768 C C . LEU A 1 100 ? 7.641 -20.406 -2.191 1 97.88 100 LEU A C 1
ATOM 770 O O . LEU A 1 100 ? 6.68 -21.031 -1.724 1 97.88 100 LEU A O 1
ATOM 774 N N . LYS A 1 101 ? 8.852 -20.422 -1.586 1 97.75 101 LYS A N 1
ATOM 775 C CA . LYS A 1 101 ? 9.102 -21.141 -0.338 1 97.75 101 LYS A CA 1
ATOM 776 C C . LYS A 1 101 ? 8.172 -20.656 0.771 1 97.75 101 LYS A C 1
ATOM 778 O O . LYS A 1 101 ? 7.531 -21.469 1.447 1 97.75 101 LYS A O 1
ATOM 783 N N . ASP A 1 102 ? 8.047 -19.359 0.967 1 98.25 102 ASP A N 1
ATOM 784 C CA . ASP A 1 102 ? 7.223 -18.797 2.033 1 98.25 102 ASP A CA 1
ATOM 785 C C . ASP A 1 102 ? 5.738 -19.031 1.753 1 98.25 102 ASP A C 1
ATOM 787 O O . ASP A 1 102 ? 4.965 -19.328 2.668 1 98.25 102 ASP A O 1
ATOM 791 N N . LEU A 1 103 ? 5.352 -18.906 0.505 1 98.62 103 LEU A N 1
ATOM 792 C CA . LEU A 1 103 ? 3.957 -19.156 0.156 1 98.62 103 LEU A CA 1
ATOM 793 C C . LEU A 1 103 ? 3.564 -20.594 0.461 1 98.62 103 LEU A C 1
ATOM 795 O O . LEU A 1 103 ? 2.484 -20.844 0.998 1 98.62 103 LEU A O 1
ATOM 799 N N . LYS A 1 104 ? 4.426 -21.484 0.184 1 98.38 104 LYS A N 1
ATOM 800 C CA . LYS A 1 104 ? 4.172 -22.906 0.425 1 98.38 104 LYS A CA 1
ATOM 801 C C . LYS A 1 104 ? 4.152 -23.219 1.92 1 98.38 104 LYS A C 1
ATOM 803 O O . LYS A 1 104 ? 3.455 -24.141 2.359 1 98.38 104 LYS A O 1
ATOM 808 N N . GLY A 1 105 ? 4.852 -22.453 2.637 1 98.44 105 GLY A N 1
ATOM 809 C CA . GLY A 1 105 ? 5.031 -22.734 4.055 1 98.44 105 GLY A CA 1
ATOM 810 C C . GLY A 1 105 ? 3.873 -22.25 4.906 1 98.44 105 GLY A C 1
ATOM 811 O O . GLY A 1 105 ? 3.764 -22.625 6.078 1 98.44 105 GLY A O 1
ATOM 812 N N . ALA A 1 106 ? 2.975 -21.484 4.371 1 98.5 106 ALA A N 1
ATOM 813 C CA . ALA A 1 106 ? 1.825 -20.984 5.117 1 98.5 106 ALA A CA 1
ATOM 814 C C . ALA A 1 106 ? 0.82 -22.094 5.395 1 98.5 106 ALA A C 1
ATOM 816 O O . ALA A 1 106 ? 0.837 -23.125 4.73 1 98.5 106 ALA A O 1
ATOM 817 N N . THR A 1 107 ? -0.108 -21.828 6.43 1 98.31 107 THR A N 1
ATOM 818 C CA . THR A 1 107 ? -1.225 -22.734 6.707 1 98.31 107 THR A CA 1
ATOM 819 C C . THR A 1 107 ? -2.555 -22 6.555 1 98.31 107 THR A C 1
ATOM 821 O O . THR A 1 107 ? -2.873 -21.109 7.344 1 98.31 107 THR A O 1
ATOM 824 N N . PRO A 1 108 ? -3.361 -22.562 5.656 1 98.06 108 PRO A N 1
ATOM 825 C CA . PRO A 1 108 ? -2.994 -23.469 4.562 1 98.06 108 PRO A CA 1
ATOM 826 C C . PRO A 1 108 ? -2.002 -22.844 3.586 1 98.06 108 PRO A C 1
ATOM 828 O O . PRO A 1 108 ? -1.776 -21.625 3.627 1 98.06 108 PRO A O 1
ATOM 831 N N . PRO A 1 109 ? -1.366 -23.656 2.727 1 98.62 109 PRO A N 1
ATOM 832 C CA . PRO A 1 109 ? -0.454 -23.109 1.726 1 98.62 109 PRO A CA 1
ATOM 833 C C . PRO A 1 109 ? -1.129 -22.078 0.815 1 98.62 109 PRO A C 1
ATOM 835 O O . PRO A 1 109 ? -2.334 -22.172 0.565 1 98.62 109 PRO A O 1
ATOM 838 N N . ARG A 1 110 ? -0.329 -21.094 0.296 1 98.69 110 ARG A N 1
ATOM 839 C CA . ARG A 1 110 ? -0.821 -20 -0.526 1 98.69 110 ARG A CA 1
ATOM 840 C C . ARG A 1 110 ? -0.161 -20 -1.901 1 98.69 110 ARG A C 1
ATOM 842 O O . ARG A 1 110 ? 0.105 -18.938 -2.473 1 98.69 110 ARG A O 1
ATOM 849 N N . ASP A 1 111 ? 0.14 -21.203 -2.438 1 98.75 111 ASP A N 1
ATOM 850 C CA . ASP A 1 111 ? 0.993 -21.297 -3.617 1 98.75 111 ASP A CA 1
ATOM 851 C C . ASP A 1 111 ? 0.193 -21.75 -4.836 1 98.75 111 ASP A C 1
ATOM 853 O O . ASP A 1 111 ? 0.752 -22.312 -5.777 1 98.75 111 ASP A O 1
ATOM 857 N N . THR A 1 112 ? -1.16 -21.547 -4.84 1 98.88 112 THR A N 1
ATOM 858 C CA . THR A 1 112 ? -2.018 -21.781 -5.996 1 98.88 112 THR A CA 1
ATOM 859 C C . THR A 1 112 ? -2.953 -20.594 -6.219 1 98.88 112 THR A C 1
ATOM 861 O O . THR A 1 112 ? -3.145 -19.781 -5.32 1 98.88 112 THR A O 1
ATOM 864 N N . ILE A 1 113 ? -3.506 -20.516 -7.438 1 98.94 113 ILE A N 1
ATOM 865 C CA . ILE A 1 113 ? -4.434 -19.438 -7.746 1 98.94 113 ILE A CA 1
ATOM 866 C C . ILE A 1 113 ? -5.578 -19.438 -6.73 1 98.94 113 ILE A C 1
ATOM 868 O O . ILE A 1 113 ? -5.859 -18.406 -6.109 1 98.94 113 ILE A O 1
ATOM 872 N N . ALA A 1 114 ? -6.152 -20.609 -6.465 1 98.88 114 ALA A N 1
ATOM 873 C CA . ALA A 1 114 ? -7.32 -20.703 -5.598 1 98.88 114 ALA A CA 1
ATOM 874 C C . ALA A 1 114 ? -6.965 -20.359 -4.156 1 98.88 114 ALA A C 1
ATOM 876 O O . ALA A 1 114 ? -7.707 -19.641 -3.48 1 98.88 114 ALA A O 1
ATOM 877 N N . SER A 1 115 ? -5.82 -20.828 -3.652 1 98.81 115 SER A N 1
ATOM 878 C CA . SER A 1 115 ? -5.461 -20.594 -2.258 1 98.81 115 SER A CA 1
ATOM 879 C C . SER A 1 115 ? -5.082 -19.141 -2.021 1 98.81 115 SER A C 1
ATOM 881 O O . SER A 1 115 ? -5.375 -18.578 -0.962 1 98.81 115 SER A O 1
ATOM 883 N N . LEU A 1 116 ? -4.418 -18.5 -2.973 1 98.75 116 LEU A N 1
ATOM 884 C CA . LEU A 1 116 ? -4.066 -17.094 -2.828 1 98.75 116 LEU A CA 1
ATOM 885 C C . LEU A 1 116 ? -5.309 -16.219 -2.871 1 98.75 116 LEU A C 1
ATOM 887 O O . LEU A 1 116 ? -5.422 -15.258 -2.104 1 98.75 116 LEU A O 1
ATOM 891 N N . VAL A 1 117 ? -6.238 -16.562 -3.812 1 98.88 117 VAL A N 1
ATOM 892 C CA . VAL A 1 117 ? -7.5 -15.82 -3.875 1 98.88 117 VAL A CA 1
ATOM 893 C C . VAL A 1 117 ? -8.25 -15.969 -2.553 1 98.88 117 VAL A C 1
ATOM 895 O O . VAL A 1 117 ? -8.734 -14.977 -1.996 1 98.88 117 VAL A O 1
ATOM 898 N N . ALA A 1 118 ? -8.305 -17.203 -2.021 1 98.62 118 ALA A N 1
ATOM 899 C CA . ALA A 1 118 ? -9 -17.453 -0.757 1 98.62 118 ALA A CA 1
ATOM 900 C C . ALA A 1 118 ? -8.367 -16.641 0.377 1 98.62 118 ALA A C 1
ATOM 902 O O . ALA A 1 118 ? -9.078 -16.047 1.187 1 98.62 118 ALA A O 1
ATOM 903 N N . PHE A 1 119 ? -7.094 -16.625 0.452 1 98.75 119 PHE A N 1
ATOM 904 C CA . PHE A 1 119 ? -6.383 -15.875 1.481 1 98.75 119 PHE A CA 1
ATOM 905 C C . PHE A 1 119 ? -6.715 -14.391 1.396 1 98.75 119 PHE A C 1
ATOM 907 O O . PHE A 1 119 ? -7.016 -13.758 2.41 1 98.75 119 PHE A O 1
ATOM 914 N N . GLN A 1 120 ? -6.656 -13.781 0.21 1 98.44 120 GLN A N 1
ATOM 915 C CA . GLN A 1 120 ? -6.879 -12.352 0.037 1 98.44 120 GLN A CA 1
ATOM 916 C C . GLN A 1 120 ? -8.32 -11.969 0.369 1 98.44 120 GLN A C 1
ATOM 918 O O . GLN A 1 120 ? -8.578 -10.859 0.838 1 98.44 120 GLN A O 1
ATOM 923 N N . ARG A 1 121 ? -9.219 -12.93 0.174 1 98.38 121 ARG A N 1
ATOM 924 C CA . ARG A 1 121 ? -10.617 -12.703 0.521 1 98.38 121 ARG A CA 1
ATOM 925 C C . ARG A 1 121 ? -10.828 -12.773 2.029 1 98.38 121 ARG A C 1
ATOM 927 O O . ARG A 1 121 ? -11.727 -12.125 2.57 1 98.38 121 ARG A O 1
ATOM 934 N N . SER A 1 122 ? -10.023 -13.578 2.707 1 97.81 122 SER A N 1
ATOM 935 C CA . SER A 1 122 ? -10.094 -13.797 4.148 1 97.81 122 SER A CA 1
ATOM 936 C C . SER A 1 122 ? -8.711 -14.039 4.738 1 97.81 122 SER A C 1
ATOM 938 O O . SER A 1 122 ? -8.375 -15.164 5.109 1 97.81 122 SER A O 1
ATOM 940 N N . PRO A 1 123 ? -7.941 -12.953 4.953 1 97.31 123 PRO A N 1
ATOM 941 C CA . PRO A 1 123 ? -6.551 -13.125 5.387 1 97.31 123 PRO A CA 1
ATOM 942 C C . PRO A 1 123 ? -6.438 -13.742 6.777 1 97.31 123 PRO A C 1
ATOM 944 O O . PRO A 1 123 ? -7.238 -13.422 7.664 1 97.31 123 PRO A O 1
ATOM 947 N N . LYS A 1 124 ? -5.484 -14.625 6.863 1 97.25 124 LYS A N 1
ATOM 948 C CA . LYS A 1 124 ? -5.168 -15.297 8.125 1 97.25 124 LYS A CA 1
ATOM 949 C C . LYS A 1 124 ? -3.691 -15.141 8.469 1 97.25 124 LYS A C 1
ATOM 951 O O . LYS A 1 124 ? -2.877 -14.805 7.609 1 97.25 124 LYS A O 1
ATOM 956 N N . SER A 1 125 ? -3.426 -15.391 9.758 1 96.38 125 SER A N 1
ATOM 957 C CA . SER A 1 125 ? -2.025 -15.461 10.164 1 96.38 125 SER A CA 1
ATOM 958 C C . SER A 1 125 ? -1.278 -16.547 9.391 1 96.38 125 SER A C 1
ATOM 960 O O . SER A 1 125 ? -1.897 -17.406 8.758 1 96.38 125 SER A O 1
ATOM 962 N N . TYR A 1 126 ? 0.022 -16.391 9.375 1 97.44 126 TYR A N 1
ATOM 963 C CA . TYR A 1 126 ? 0.839 -17.297 8.578 1 97.44 126 TYR A CA 1
ATOM 964 C C . TYR A 1 126 ? 0.568 -18.75 8.961 1 97.44 126 TYR A C 1
ATOM 966 O O . TYR A 1 126 ? 0.548 -19.625 8.094 1 97.44 126 TYR A O 1
ATOM 974 N N . ASP A 1 127 ? 0.334 -18.984 10.266 1 97.38 127 ASP A N 1
ATOM 975 C CA . ASP A 1 127 ? 0.075 -20.344 10.727 1 97.38 127 ASP A CA 1
ATOM 976 C C . ASP A 1 127 ? -1.408 -20.688 10.617 1 97.38 127 ASP A C 1
ATOM 978 O O . ASP A 1 127 ? -1.827 -21.781 11.008 1 97.38 127 ASP A O 1
ATOM 982 N N . GLY A 1 128 ? -2.248 -19.766 10.164 1 97.38 128 GLY A N 1
ATOM 983 C CA . GLY A 1 128 ? -3.646 -20.031 9.867 1 97.38 128 GLY A CA 1
ATOM 984 C C . GLY A 1 128 ? -4.527 -20.031 11.102 1 97.38 128 GLY A C 1
ATOM 985 O O . GLY A 1 128 ? -5.719 -20.344 11.016 1 97.38 128 GLY A O 1
ATOM 986 N N . SER A 1 129 ? -4.008 -19.594 12.281 1 97 129 SER A N 1
ATOM 987 C CA . SER A 1 129 ? -4.727 -19.781 13.539 1 97 129 SER A CA 1
ATOM 988 C C . SER A 1 129 ? -5.719 -18.656 13.789 1 97 129 SER A C 1
ATOM 990 O O . SER A 1 129 ? -6.707 -18.828 14.5 1 97 129 SER A O 1
ATOM 992 N N . GLU A 1 130 ? -5.461 -17.5 13.258 1 95.88 130 GLU A N 1
ATOM 993 C CA . GLU A 1 130 ? -6.289 -16.328 13.531 1 95.88 130 GLU A CA 1
ATOM 994 C C . GLU A 1 130 ? -6.488 -15.492 12.273 1 95.88 130 GLU A C 1
ATOM 996 O O . GLU A 1 130 ? -5.699 -15.578 11.336 1 95.88 130 GLU A O 1
ATOM 1001 N N . GLU A 1 131 ? -7.543 -14.734 12.383 1 93.81 131 GLU A N 1
ATOM 1002 C CA . GLU A 1 131 ? -7.711 -13.719 11.344 1 93.81 131 GLU A CA 1
ATOM 1003 C C . GLU A 1 131 ? -6.566 -12.711 11.375 1 93.81 131 GLU A C 1
ATOM 1005 O O . GLU A 1 131 ? -6.082 -12.344 12.445 1 93.81 131 GLU A O 1
ATOM 1010 N N . SER A 1 132 ? -6.164 -12.312 10.148 1 91.44 132 SER A N 1
ATOM 1011 C CA . SER A 1 132 ? -5.102 -11.312 10.07 1 91.44 132 SER A CA 1
ATOM 1012 C C . SER A 1 132 ? -5.676 -9.914 9.867 1 91.44 132 SER A C 1
ATOM 1014 O O . SER A 1 132 ? -6.395 -9.664 8.898 1 91.44 132 SER A O 1
ATOM 1016 N N . TYR A 1 133 ? -5.246 -9.008 10.695 1 87.25 133 TYR A N 1
ATOM 1017 C CA . TYR A 1 133 ? -5.676 -7.621 10.547 1 87.25 133 TYR A CA 1
ATOM 1018 C C . TYR A 1 133 ? -4.594 -6.785 9.883 1 87.25 133 TYR A C 1
ATOM 1020 O O . TYR A 1 133 ? -4.836 -5.637 9.492 1 87.25 133 TYR A O 1
ATOM 1028 N N . SER A 1 134 ? -3.453 -7.418 9.68 1 89.25 134 SER A N 1
ATOM 1029 C CA . SER A 1 134 ? -2.33 -6.699 9.086 1 89.25 134 SER A CA 1
ATOM 1030 C C . SER A 1 134 ? -2.42 -6.695 7.566 1 89.25 134 SER A C 1
ATOM 1032 O O . SER A 1 134 ? -1.757 -5.895 6.902 1 89.25 134 SER A O 1
ATOM 1034 N N . CYS A 1 135 ? -3.211 -7.547 6.984 1 93.94 135 CYS A N 1
ATOM 1035 C CA . CYS A 1 135 ? -3.492 -7.582 5.555 1 93.94 135 CYS A CA 1
ATOM 1036 C C . CYS A 1 135 ? -4.945 -7.219 5.277 1 93.94 135 CYS A C 1
ATOM 1038 O O . CYS A 1 135 ? -5.859 -7.852 5.805 1 93.94 135 CYS A O 1
ATOM 1040 N N . ARG A 1 136 ? -5.074 -6.293 4.363 1 92.12 136 ARG A N 1
ATOM 1041 C CA . ARG A 1 136 ? -6.426 -5.84 4.047 1 92.12 136 ARG A CA 1
ATOM 1042 C C . ARG A 1 136 ? -7.191 -6.906 3.273 1 92.12 136 ARG A C 1
ATOM 1044 O O . ARG A 1 136 ? -6.672 -7.477 2.311 1 92.12 136 ARG A O 1
ATOM 1051 N N . ARG A 1 137 ? -8.391 -7.062 3.744 1 94.69 137 ARG A N 1
ATOM 1052 C CA . ARG A 1 137 ? -9.289 -7.949 3.002 1 94.69 137 ARG A CA 1
ATOM 1053 C C . ARG A 1 137 ? -9.656 -7.348 1.652 1 94.69 137 ARG A C 1
ATOM 1055 O O . ARG A 1 137 ? -10.039 -6.176 1.573 1 94.69 137 ARG A O 1
ATOM 1062 N N . VAL A 1 138 ? -9.625 -8.203 0.613 1 97.12 138 VAL A N 1
ATOM 1063 C CA . VAL A 1 138 ? -10.039 -7.766 -0.717 1 97.12 138 VAL A CA 1
ATOM 1064 C C . VAL A 1 138 ? -11.469 -8.234 -0.993 1 97.12 138 VAL A C 1
ATOM 1066 O O . VAL A 1 138 ? -11.695 -9.398 -1.321 1 97.12 138 VAL A O 1
ATOM 1069 N N . SER A 1 139 ? -12.367 -7.301 -0.939 1 96.56 139 SER A N 1
ATOM 1070 C CA . SER A 1 139 ? -13.758 -7.652 -1.182 1 96.56 139 SER A CA 1
ATOM 1071 C C . SER A 1 139 ? -14.039 -7.809 -2.674 1 96.56 139 SER A C 1
ATOM 1073 O O . SER A 1 139 ? -13.242 -7.383 -3.508 1 96.56 139 SER A O 1
ATOM 1075 N N . GLU A 1 140 ? -15.219 -8.383 -2.998 1 96.75 140 GLU A N 1
ATOM 1076 C CA . GLU A 1 140 ? -15.625 -8.547 -4.391 1 96.75 140 GLU A CA 1
ATOM 1077 C C . GLU A 1 140 ? -15.938 -7.203 -5.039 1 96.75 140 GLU A C 1
ATOM 1079 O O . GLU A 1 140 ? -15.812 -7.055 -6.258 1 96.75 140 GLU A O 1
ATOM 1084 N N . ASP A 1 141 ? -16.328 -6.25 -4.188 1 95.75 141 ASP A N 1
ATOM 1085 C CA . ASP A 1 141 ? -16.625 -4.91 -4.695 1 95.75 141 ASP A CA 1
ATOM 1086 C C . ASP A 1 141 ? -15.344 -4.168 -5.055 1 95.75 141 ASP A C 1
ATOM 1088 O O . ASP A 1 141 ? -15.352 -3.293 -5.926 1 95.75 141 ASP A O 1
ATOM 1092 N N . TRP A 1 142 ? -14.273 -4.621 -4.367 1 94.88 142 TRP A N 1
ATOM 1093 C CA . TRP A 1 142 ? -12.984 -3.992 -4.645 1 94.88 142 TRP A CA 1
ATOM 1094 C C . TRP A 1 142 ? -12.344 -4.598 -5.887 1 94.88 142 TRP A C 1
ATOM 1096 O O . TRP A 1 142 ? -12.062 -3.891 -6.859 1 94.88 142 TRP A O 1
ATOM 1106 N N . LEU A 1 143 ? -12.086 -5.785 -5.914 1 97.81 143 LEU A N 1
ATOM 1107 C CA . LEU A 1 143 ? -11.617 -6.527 -7.082 1 97.81 143 LEU A CA 1
ATOM 1108 C C . LEU A 1 143 ? -12.508 -7.738 -7.352 1 97.81 143 LEU A C 1
ATOM 1110 O O . LEU A 1 143 ? -12.797 -8.516 -6.438 1 97.81 143 LEU A O 1
ATOM 1114 N N . THR A 1 144 ? -12.859 -7.926 -8.594 1 98.5 144 THR A N 1
ATOM 1115 C CA . THR A 1 144 ? -13.609 -9.109 -8.984 1 98.5 144 THR A CA 1
ATOM 1116 C C . THR A 1 144 ? -12.742 -10.359 -8.875 1 98.5 144 THR A C 1
ATOM 1118 O O . THR A 1 144 ? -11.523 -10.273 -8.75 1 98.5 144 THR A O 1
ATOM 1121 N N . THR A 1 145 ? -13.461 -11.523 -8.922 1 98.38 145 THR A N 1
ATOM 1122 C CA . THR A 1 145 ? -12.727 -12.781 -8.867 1 98.38 145 THR A CA 1
ATOM 1123 C C . THR A 1 145 ? -11.727 -12.875 -10.016 1 98.38 145 THR A C 1
ATOM 1125 O O . THR A 1 145 ? -10.594 -13.312 -9.82 1 98.38 145 THR A O 1
ATOM 1128 N N . GLU A 1 146 ? -12.102 -12.43 -11.188 1 98.38 146 GLU A N 1
ATOM 1129 C CA . GLU A 1 146 ? -11.211 -12.484 -12.344 1 98.38 146 GLU A CA 1
ATOM 1130 C C . GLU A 1 146 ? -9.992 -11.594 -12.141 1 98.38 146 GLU A C 1
ATOM 1132 O O . GLU A 1 146 ? -8.867 -12 -12.422 1 98.38 146 GLU A O 1
ATOM 1137 N N . GLN A 1 147 ? -10.211 -10.43 -11.641 1 98.69 147 GLN A N 1
ATOM 1138 C CA . GLN A 1 147 ? -9.117 -9.508 -11.359 1 98.69 147 GLN A CA 1
ATOM 1139 C C . GLN A 1 147 ? -8.172 -10.086 -10.312 1 98.69 147 GLN A C 1
ATOM 1141 O O . GLN A 1 147 ? -6.949 -10.039 -10.477 1 98.69 147 GLN A O 1
ATOM 1146 N N . LEU A 1 148 ? -8.742 -10.648 -9.281 1 98.88 148 LEU A N 1
ATOM 1147 C CA . LEU A 1 148 ? -7.93 -11.172 -8.188 1 98.88 148 LEU A CA 1
ATOM 1148 C C . LEU A 1 148 ? -7.137 -12.391 -8.633 1 98.88 148 LEU A C 1
ATOM 1150 O O . LEU A 1 148 ? -6.008 -12.602 -8.18 1 98.88 148 LEU A O 1
ATOM 1154 N N . GLU A 1 149 ? -7.699 -13.188 -9.594 1 98.88 149 GLU A N 1
ATOM 1155 C CA . GLU A 1 149 ? -6.973 -14.32 -10.141 1 98.88 149 GLU A CA 1
ATOM 1156 C C . GLU A 1 149 ? -5.77 -13.867 -10.961 1 98.88 149 GLU A C 1
ATOM 1158 O O . GLU A 1 149 ? -4.707 -14.492 -10.922 1 98.88 149 GLU A O 1
ATOM 1163 N N . THR A 1 150 ? -5.91 -12.766 -11.727 1 98.81 150 THR A N 1
ATOM 1164 C CA . THR A 1 150 ? -4.777 -12.297 -12.516 1 98.81 150 THR A CA 1
ATOM 1165 C C . THR A 1 150 ? -3.688 -11.727 -11.609 1 98.81 150 THR A C 1
ATOM 1167 O O . THR A 1 150 ? -2.498 -11.875 -11.891 1 98.81 150 THR A O 1
ATOM 1170 N N . LEU A 1 151 ? -4.098 -11.078 -10.531 1 98.94 151 LEU A N 1
ATOM 1171 C CA . LEU A 1 151 ? -3.141 -10.602 -9.539 1 98.94 151 LEU A CA 1
ATOM 1172 C C . LEU A 1 151 ? -2.395 -11.766 -8.898 1 98.94 151 LEU A C 1
ATOM 1174 O O . LEU A 1 151 ? -1.166 -11.742 -8.789 1 98.94 151 LEU A O 1
ATOM 1178 N N . ALA A 1 152 ? -3.162 -12.812 -8.523 1 98.94 152 ALA A N 1
ATOM 1179 C CA . ALA A 1 152 ? -2.562 -14.016 -7.961 1 98.94 152 ALA A CA 1
ATOM 1180 C C . ALA A 1 152 ? -1.606 -14.664 -8.961 1 98.94 152 ALA A C 1
ATOM 1182 O O . ALA A 1 152 ? -0.537 -15.148 -8.578 1 98.94 152 ALA A O 1
ATOM 1183 N N . ALA A 1 153 ? -1.997 -14.641 -10.211 1 98.94 153 ALA A N 1
ATOM 1184 C CA . ALA A 1 153 ? -1.149 -15.211 -11.25 1 98.94 153 ALA A CA 1
ATOM 1185 C C . ALA A 1 153 ? 0.184 -14.469 -11.336 1 98.94 153 ALA A C 1
ATOM 1187 O O . ALA A 1 153 ? 1.239 -15.094 -11.461 1 98.94 153 ALA A O 1
ATOM 1188 N N . PHE A 1 154 ? 0.13 -13.195 -11.281 1 98.94 154 PHE A N 1
ATOM 1189 C CA . PHE A 1 154 ? 1.354 -12.406 -11.281 1 98.94 154 PHE A CA 1
ATOM 1190 C C . PHE A 1 154 ? 2.256 -12.805 -10.117 1 98.94 154 PHE A C 1
ATOM 1192 O O . PHE A 1 154 ? 3.447 -13.055 -10.305 1 98.94 154 PHE A O 1
ATOM 1199 N N . ILE A 1 155 ? 1.674 -12.867 -8.922 1 98.94 155 ILE A N 1
ATOM 1200 C CA . ILE A 1 155 ? 2.445 -13.18 -7.723 1 98.94 155 ILE A CA 1
ATOM 1201 C C . ILE A 1 155 ? 3.104 -14.547 -7.875 1 98.94 155 ILE A C 1
ATOM 1203 O O . ILE A 1 155 ? 4.301 -14.703 -7.621 1 98.94 155 ILE A O 1
ATOM 1207 N N . LEU A 1 156 ? 2.301 -15.547 -8.281 1 98.94 156 LEU A N 1
ATOM 1208 C CA . LEU A 1 156 ? 2.814 -16.906 -8.406 1 98.94 156 LEU A CA 1
ATOM 1209 C C . LEU A 1 156 ? 3.912 -16.984 -9.461 1 98.94 156 LEU A C 1
ATOM 1211 O O . LEU A 1 156 ? 4.93 -17.656 -9.266 1 98.94 156 LEU A O 1
ATOM 1215 N N . ARG A 1 157 ? 3.719 -16.266 -10.594 1 98.94 157 ARG A N 1
ATOM 1216 C CA . ARG A 1 157 ? 4.719 -16.297 -11.656 1 98.94 157 ARG A CA 1
ATOM 1217 C C . ARG A 1 157 ? 5.996 -15.578 -11.219 1 98.94 157 ARG A C 1
ATOM 1219 O O . ARG A 1 157 ? 7.102 -16.062 -11.477 1 98.94 157 ARG A O 1
ATOM 1226 N N . ALA A 1 158 ? 5.863 -14.477 -10.555 1 98.75 158 ALA A N 1
ATOM 1227 C CA . ALA A 1 158 ? 7.023 -13.766 -10.031 1 98.75 158 ALA A CA 1
ATOM 1228 C C . ALA A 1 158 ? 7.785 -14.625 -9.023 1 98.75 158 ALA A C 1
ATOM 1230 O O . ALA A 1 158 ? 9.008 -14.742 -9.102 1 98.75 158 ALA A O 1
ATOM 1231 N N . ALA A 1 159 ? 7.035 -15.242 -8.133 1 98.56 159 ALA A N 1
ATOM 1232 C CA . ALA A 1 159 ? 7.645 -16.094 -7.117 1 98.56 159 ALA A CA 1
ATOM 1233 C C . ALA A 1 159 ? 8.43 -17.234 -7.758 1 98.56 159 ALA A C 1
ATOM 1235 O O . ALA A 1 159 ? 9.453 -17.672 -7.227 1 98.56 159 ALA A O 1
ATOM 1236 N N . ALA A 1 160 ? 7.961 -17.672 -8.852 1 98.25 160 ALA A N 1
ATOM 1237 C CA . ALA A 1 160 ? 8.555 -18.828 -9.508 1 98.25 160 ALA A CA 1
ATOM 1238 C C . ALA A 1 160 ? 9.836 -18.453 -10.242 1 98.25 160 ALA A C 1
ATOM 1240 O O . ALA A 1 160 ? 10.789 -19.234 -10.281 1 98.25 160 ALA A O 1
ATOM 1241 N N . VAL A 1 161 ? 9.906 -17.141 -10.828 1 98.25 161 VAL A N 1
ATOM 1242 C CA . VAL A 1 161 ? 10.992 -17.047 -11.805 1 98.25 161 VAL A CA 1
ATOM 1243 C C . VAL A 1 161 ? 11.664 -15.68 -11.68 1 98.25 161 VAL A C 1
ATOM 1245 O O . VAL A 1 161 ? 12.75 -15.469 -12.227 1 98.25 161 VAL A O 1
ATOM 1248 N N . ALA A 1 162 ? 10.969 -14.695 -11.117 1 97.25 162 ALA A N 1
ATOM 1249 C CA . ALA A 1 162 ? 11.547 -13.352 -11.125 1 97.25 162 ALA A CA 1
ATOM 1250 C C . ALA A 1 162 ? 12.781 -13.281 -10.234 1 97.25 162 ALA A C 1
ATOM 1252 O O . ALA A 1 162 ? 12.727 -13.633 -9.055 1 97.25 162 ALA A O 1
ATOM 1253 N N . PRO A 1 163 ? 13.867 -12.711 -10.75 1 94.62 163 PRO A N 1
ATOM 1254 C CA . PRO A 1 163 ? 15.078 -12.609 -9.938 1 94.62 163 PRO A CA 1
ATOM 1255 C C . PRO A 1 163 ? 14.906 -11.68 -8.734 1 94.62 163 PRO A C 1
ATOM 1257 O O . PRO A 1 163 ? 14.359 -10.586 -8.867 1 94.62 163 PRO A O 1
ATOM 1260 N N . GLY A 1 164 ? 15.258 -12.18 -7.586 1 93.88 164 GLY A N 1
ATOM 1261 C CA . GLY A 1 164 ? 15.289 -11.344 -6.395 1 93.88 164 GLY A CA 1
ATOM 1262 C C . GLY A 1 164 ? 13.938 -11.234 -5.711 1 93.88 164 GLY A C 1
ATOM 1263 O O . GLY A 1 164 ? 13.82 -10.602 -4.66 1 93.88 164 GLY A O 1
ATOM 1264 N N . TRP A 1 165 ? 12.93 -11.859 -6.277 1 96.81 165 TRP A N 1
ATOM 1265 C CA . TRP A 1 165 ? 11.594 -11.781 -5.695 1 96.81 165 TRP A CA 1
ATOM 1266 C C . TRP A 1 165 ? 11.547 -12.477 -4.34 1 96.81 165 TRP A C 1
ATOM 1268 O O . TRP A 1 165 ? 11.914 -13.648 -4.223 1 96.81 165 TRP A O 1
ATOM 1278 N N . GLY A 1 166 ? 11.07 -11.734 -3.314 1 94.88 166 GLY A N 1
ATOM 1279 C CA . GLY A 1 166 ? 10.867 -12.281 -1.982 1 94.88 166 GLY A CA 1
ATOM 1280 C C . GLY A 1 166 ? 12.164 -12.477 -1.219 1 94.88 166 GLY A C 1
ATOM 1281 O O . GLY A 1 166 ? 12.188 -13.117 -0.168 1 94.88 166 GLY A O 1
ATOM 1282 N N . VAL A 1 167 ? 13.289 -12.055 -1.866 1 84.5 167 VAL A N 1
ATOM 1283 C CA . VAL A 1 167 ? 14.57 -12.125 -1.172 1 84.5 167 VAL A CA 1
ATOM 1284 C C . VAL A 1 167 ? 14.797 -10.852 -0.361 1 84.5 167 VAL A C 1
ATOM 1286 O O . VAL A 1 167 ? 14.383 -9.766 -0.774 1 84.5 167 VAL A O 1
ATOM 1289 N N . GLU A 1 168 ? 14.945 -10.969 0.911 1 64.12 168 GLU A N 1
ATOM 1290 C CA . GLU A 1 168 ? 15.18 -9.852 1.822 1 64.12 168 GLU A CA 1
ATOM 1291 C C . GLU A 1 168 ? 16.25 -8.914 1.272 1 64.12 168 GLU A C 1
ATOM 1293 O O . GLU A 1 168 ? 17.391 -9.328 1.04 1 64.12 168 GLU A O 1
ATOM 1298 N N . SER A 1 169 ? 16.141 -8.461 -0.05 1 55.84 169 SER A N 1
ATOM 1299 C CA . SER A 1 169 ? 17.156 -7.43 -0.305 1 55.84 169 SER A CA 1
ATOM 1300 C C . SER A 1 169 ? 16.672 -6.062 0.177 1 55.84 169 SER A C 1
ATOM 1302 O O . SER A 1 169 ? 15.578 -5.625 -0.169 1 55.84 169 SER A O 1
ATOM 1304 N N . PHE A 1 170 ? 16.625 -5.809 1.439 1 46.94 170 PHE A N 1
ATOM 1305 C CA . PHE A 1 170 ? 16.25 -4.426 1.687 1 46.94 170 PHE A CA 1
ATOM 1306 C C . PHE A 1 170 ? 17.094 -3.475 0.85 1 46.94 170 PHE A C 1
ATOM 1308 O O . PHE A 1 170 ? 18.266 -3.254 1.152 1 46.94 170 PHE A O 1
ATOM 1315 N N . PRO A 1 171 ? 17 -3.633 -0.384 1 40.03 171 PRO A N 1
ATOM 1316 C CA . PRO A 1 171 ? 17.906 -2.83 -1.218 1 40.03 171 PRO A CA 1
ATOM 1317 C C . PRO A 1 171 ? 17.984 -1.373 -0.77 1 40.03 171 PRO A C 1
ATOM 1319 O O . PRO A 1 171 ? 19.078 -0.802 -0.701 1 40.03 171 PRO A O 1
ATOM 1322 N N . ASP A 1 172 ? 16.875 -0.612 -0.961 1 36.22 172 ASP A N 1
ATOM 1323 C CA . ASP A 1 172 ? 17 0.831 -1.142 1 36.22 172 ASP A CA 1
ATOM 1324 C C . ASP A 1 172 ? 17.547 1.497 0.119 1 36.22 172 ASP A C 1
ATOM 1326 O O . ASP A 1 172 ? 17.281 2.676 0.367 1 36.22 172 ASP A O 1
ATOM 1330 N N . SER A 1 173 ? 17.797 0.932 1.226 1 32.62 173 SER A N 1
ATOM 1331 C CA . SER A 1 173 ? 18.75 1.691 2.014 1 32.62 173 SER A CA 1
ATOM 1332 C C . SER A 1 173 ? 20.016 1.992 1.208 1 32.62 173 SER A C 1
ATOM 1334 O O . SER A 1 173 ? 21.047 1.339 1.389 1 32.62 173 SER A O 1
ATOM 1336 N N . ALA A 1 174 ? 20.016 2.137 0.011 1 27 174 ALA A N 1
ATOM 1337 C CA . ALA A 1 174 ? 21.266 2.619 -0.595 1 27 174 ALA A CA 1
ATOM 1338 C C . ALA A 1 174 ? 21.922 3.682 0.279 1 27 174 ALA A C 1
ATOM 1340 O O . ALA A 1 174 ? 21.25 4.578 0.793 1 27 174 ALA A O 1
ATOM 1341 N N . PRO A 1 175 ? 23.328 3.582 0.659 1 27.02 175 PRO A N 1
ATOM 1342 C CA . PRO A 1 175 ? 24.031 4.734 1.243 1 27.02 175 PRO A CA 1
ATOM 1343 C C . PRO A 1 175 ? 23.688 6.043 0.533 1 27.02 175 PRO A C 1
ATOM 1345 O O . PRO A 1 175 ? 23.344 6.035 -0.649 1 27.02 175 PRO A O 1
ATOM 1348 N N . MET B 1 1 ? -65.875 88.125 2.643 1 26.38 1 MET B N 1
ATOM 1349 C CA . MET B 1 1 ? -65 86.938 2.869 1 26.38 1 MET B CA 1
ATOM 1350 C C . MET B 1 1 ? -65 86 1.667 1 26.38 1 MET B C 1
ATOM 1352 O O . MET B 1 1 ? -65.938 86.062 0.821 1 26.38 1 MET B O 1
ATOM 1356 N N . TYR B 1 2 ? -64.625 84.75 1.987 1 33.94 2 TYR B N 1
ATOM 1357 C CA . TYR B 1 2 ? -63.781 83.625 1.649 1 33.94 2 TYR B CA 1
ATOM 1358 C C . TYR B 1 2 ? -64.5 82.625 0.706 1 33.94 2 TYR B C 1
ATOM 1360 O O . TYR B 1 2 ? -65.5 82.062 1.059 1 33.94 2 TYR B O 1
ATOM 1368 N N . GLN B 1 3 ? -64.312 82.812 -0.491 1 37.53 3 GLN B N 1
ATOM 1369 C CA . GLN B 1 3 ? -64.812 82.062 -1.664 1 37.53 3 GLN B CA 1
ATOM 1370 C C . GLN B 1 3 ? -64.125 80.688 -1.714 1 37.53 3 GLN B C 1
ATOM 1372 O O . GLN B 1 3 ? -62.938 80.562 -1.626 1 37.53 3 GLN B O 1
ATOM 1377 N N . PRO B 1 4 ? -64.812 79.562 -1.231 1 40.5 4 PRO B N 1
ATOM 1378 C CA . PRO B 1 4 ? -64.312 78.188 -1.016 1 40.5 4 PRO B CA 1
ATOM 1379 C C . PRO B 1 4 ? -64 77.5 -2.32 1 40.5 4 PRO B C 1
ATOM 1381 O O . PRO B 1 4 ? -64.875 77.188 -3.107 1 40.5 4 PRO B O 1
ATOM 1384 N N . HIS B 1 5 ? -63.031 77.938 -3.102 1 38.91 5 HIS B N 1
ATOM 1385 C CA . HIS B 1 5 ? -62.781 77.312 -4.371 1 38.91 5 HIS B CA 1
ATOM 1386 C C . HIS B 1 5 ? -62.438 75.812 -4.164 1 38.91 5 HIS B C 1
ATOM 1388 O O . HIS B 1 5 ? -61.656 75.438 -3.273 1 38.91 5 HIS B O 1
ATOM 1394 N N . PHE B 1 6 ? -63.344 74.875 -4.379 1 36.56 6 PHE B N 1
ATOM 1395 C CA . PHE B 1 6 ? -63.438 73.375 -4.352 1 36.56 6 PHE B CA 1
ATOM 1396 C C . PHE B 1 6 ? -62.406 72.75 -5.246 1 36.56 6 PHE B C 1
ATOM 1398 O O . PHE B 1 6 ? -62.438 72.938 -6.469 1 36.56 6 PHE B O 1
ATOM 1405 N N . TRP B 1 7 ? -61.062 72.75 -4.82 1 34.22 7 TRP B N 1
ATOM 1406 C CA . TRP B 1 7 ? -59.844 72.188 -5.449 1 34.22 7 TRP B CA 1
ATOM 1407 C C . TRP B 1 7 ? -60.062 70.688 -5.793 1 34.22 7 TRP B C 1
ATOM 1409 O O . TRP B 1 7 ? -60.344 69.875 -4.918 1 34.22 7 TRP B O 1
ATOM 1419 N N . GLN B 1 8 ? -60.625 70.375 -6.926 1 32.22 8 GLN B N 1
ATOM 1420 C CA . GLN B 1 8 ? -60.75 69.125 -7.59 1 32.22 8 GLN B CA 1
ATOM 1421 C C . GLN B 1 8 ? -59.438 68.375 -7.652 1 32.22 8 GLN B C 1
ATOM 1423 O O . GLN B 1 8 ? -58.5 68.812 -8.312 1 32.22 8 GLN B O 1
ATOM 1428 N N . ARG B 1 9 ? -58.938 67.812 -6.535 1 33.06 9 ARG B N 1
ATOM 1429 C CA . ARG B 1 9 ? -57.719 67.062 -6.391 1 33.06 9 ARG B CA 1
ATOM 1430 C C . ARG B 1 9 ? -57.719 65.875 -7.348 1 33.06 9 ARG B C 1
ATOM 1432 O O . ARG B 1 9 ? -58.594 65 -7.262 1 33.06 9 ARG B O 1
ATOM 1439 N N . SER B 1 10 ? -57.281 66.062 -8.602 1 34.5 10 SER B N 1
ATOM 1440 C CA . SER B 1 10 ? -57 65.062 -9.609 1 34.5 10 SER B CA 1
ATOM 1441 C C . SER B 1 10 ? -56.125 63.938 -9.039 1 34.5 10 SER B C 1
ATOM 1443 O O . SER B 1 10 ? -55.062 64.25 -8.453 1 34.5 10 SER B O 1
ATOM 1445 N N . ILE B 1 11 ? -56.656 62.875 -8.461 1 41.31 11 ILE B N 1
ATOM 1446 C CA . ILE B 1 11 ? -56.156 61.594 -7.992 1 41.31 11 ILE B CA 1
ATOM 1447 C C . ILE B 1 11 ? -55.25 60.969 -9.07 1 41.31 11 ILE B C 1
ATOM 1449 O O . ILE B 1 11 ? -55.719 60.625 -10.148 1 41.31 11 ILE B O 1
ATOM 1453 N N . GLY B 1 12 ? -54.188 61.688 -9.43 1 30.97 12 GLY B N 1
ATOM 1454 C CA . GLY B 1 12 ? -53.219 61.094 -10.336 1 30.97 12 GLY B CA 1
ATOM 1455 C C . GLY B 1 12 ? -52.875 59.656 -9.977 1 30.97 12 GLY B C 1
ATOM 1456 O O . GLY B 1 12 ? -52.594 59.344 -8.812 1 30.97 12 GLY B O 1
ATOM 1457 N N . TRP B 1 13 ? -53.469 58.688 -10.648 1 36.53 13 TRP B N 1
ATOM 1458 C CA . TRP B 1 13 ? -53.25 57.25 -10.695 1 36.53 13 TRP B CA 1
ATOM 1459 C C . TRP B 1 13 ? -51.75 56.938 -10.844 1 36.53 13 TRP B C 1
ATOM 1461 O O . TRP B 1 13 ? -51.156 57.281 -11.844 1 36.53 13 TRP B O 1
ATOM 1471 N N . LEU B 1 14 ? -50.969 57.281 -9.805 1 33.66 14 LEU B N 1
ATOM 1472 C CA . LEU B 1 14 ? -49.594 56.812 -9.812 1 33.66 14 LEU B CA 1
ATOM 1473 C C . LEU B 1 14 ? -49.469 55.344 -10.18 1 33.66 14 LEU B C 1
ATOM 1475 O O . LEU B 1 14 ? -50.094 54.5 -9.523 1 33.66 14 LEU B O 1
ATOM 1479 N N . CYS B 1 15 ? -49.5 55 -11.461 1 39.44 15 CYS B N 1
ATOM 1480 C CA . CYS B 1 15 ? -49.062 53.719 -12.008 1 39.44 15 CYS B CA 1
ATOM 1481 C C . CYS B 1 15 ? -47.781 53.25 -11.328 1 39.44 15 CYS B C 1
ATOM 1483 O O . CYS B 1 15 ? -46.75 53.875 -11.438 1 39.44 15 CYS B O 1
ATOM 1485 N N . GLY B 1 16 ? -47.906 52.969 -10.031 1 35.12 16 GLY B N 1
ATOM 1486 C CA . GLY B 1 16 ? -46.812 52.312 -9.328 1 35.12 16 GLY B CA 1
ATOM 1487 C C . GLY B 1 16 ? -46.156 51.219 -10.133 1 35.12 16 GLY B C 1
ATOM 1488 O O . GLY B 1 16 ? -46.781 50.219 -10.484 1 35.12 16 GLY B O 1
ATOM 1489 N N . GLY B 1 17 ? -45.344 51.531 -11.125 1 36.81 17 GLY B N 1
ATOM 1490 C CA . GLY B 1 17 ? -44.469 50.531 -11.719 1 36.81 17 GLY B CA 1
ATOM 1491 C C . GLY B 1 17 ? -43.812 49.625 -10.695 1 36.81 17 GLY B C 1
ATOM 1492 O O . GLY B 1 17 ? -43.094 50.062 -9.828 1 36.81 17 GLY B O 1
ATOM 1493 N N . LEU B 1 18 ? -44.656 48.656 -10.148 1 42.06 18 LEU B N 1
ATOM 1494 C CA . LEU B 1 18 ? -44.062 47.562 -9.422 1 42.06 18 LEU B CA 1
ATOM 1495 C C . LEU B 1 18 ? -42.75 47.125 -10.094 1 42.06 18 LEU B C 1
ATOM 1497 O O . LEU B 1 18 ? -42.781 46.625 -11.227 1 42.06 18 LEU B O 1
ATOM 1501 N N . LEU B 1 19 ? -41.75 47.969 -10 1 40.56 19 LEU B N 1
ATOM 1502 C CA . LEU B 1 19 ? -40.469 47.406 -10.352 1 40.56 19 LEU B CA 1
ATOM 1503 C C . LEU B 1 19 ? -40.25 46.062 -9.68 1 40.56 19 LEU B C 1
ATOM 1505 O O . LEU B 1 19 ? -40.188 45.969 -8.445 1 40.56 19 LEU B O 1
ATOM 1509 N N . ILE B 1 20 ? -40.938 45.031 -10.141 1 40.66 20 ILE B N 1
ATOM 1510 C CA . ILE B 1 20 ? -40.531 43.656 -9.789 1 40.66 20 ILE B CA 1
ATOM 1511 C C . ILE B 1 20 ? -39 43.562 -9.766 1 40.66 20 ILE B C 1
ATOM 1513 O O . ILE B 1 20 ? -38.344 43.75 -10.797 1 40.66 20 ILE B O 1
ATOM 1517 N N . LEU B 1 21 ? -38.438 44.188 -8.773 1 39.59 21 LEU B N 1
ATOM 1518 C CA . LEU B 1 21 ? -37.062 43.812 -8.516 1 39.59 21 LEU B CA 1
ATOM 1519 C C . LEU B 1 21 ? -36.875 42.312 -8.719 1 39.59 21 LEU B C 1
ATOM 1521 O O . LEU B 1 21 ? -37.5 41.5 -8.008 1 39.59 21 LEU B O 1
ATOM 1525 N N . LEU B 1 22 ? -36.844 41.875 -9.969 1 40.66 22 LEU B N 1
ATOM 1526 C CA . LEU B 1 22 ? -36.25 40.562 -10.234 1 40.66 22 LEU B CA 1
ATOM 1527 C C . LEU B 1 22 ? -35.031 40.344 -9.359 1 40.66 22 LEU B C 1
ATOM 1529 O O . LEU B 1 22 ? -34 41 -9.531 1 40.66 22 LEU B O 1
ATOM 1533 N N . LEU B 1 23 ? -35.25 40.281 -8.031 1 41.28 23 LEU B N 1
ATOM 1534 C CA . LEU B 1 23 ? -34.188 39.625 -7.266 1 41.28 23 LEU B CA 1
ATOM 1535 C C . LEU B 1 23 ? -33.594 38.469 -8.039 1 41.28 23 LEU B C 1
ATOM 1537 O O . LEU B 1 23 ? -34.25 37.438 -8.25 1 41.28 23 LEU B O 1
ATOM 1541 N N . GLY B 1 24 ? -32.938 38.719 -9.133 1 39.56 24 GLY B N 1
ATOM 1542 C CA . GLY B 1 24 ? -32.031 37.688 -9.617 1 39.56 24 GLY B CA 1
ATOM 1543 C C . GLY B 1 24 ? -31.312 36.938 -8.508 1 39.56 24 GLY B C 1
ATOM 1544 O O . GLY B 1 24 ? -30.422 37.5 -7.859 1 39.56 24 GLY B O 1
ATOM 1545 N N . TRP B 1 25 ? -32.031 36.156 -7.66 1 44.88 25 TRP B N 1
ATOM 1546 C CA . TRP B 1 25 ? -31.359 35.094 -6.883 1 44.88 25 TRP B CA 1
ATOM 1547 C C . TRP B 1 25 ? -30.266 34.438 -7.695 1 44.88 25 TRP B C 1
ATOM 1549 O O . TRP B 1 25 ? -30.547 33.656 -8.609 1 44.88 25 TRP B O 1
ATOM 1559 N N . THR B 1 26 ? -29.219 35.125 -7.996 1 37.69 26 THR B N 1
ATOM 1560 C CA . THR B 1 26 ? -28.047 34.375 -8.453 1 37.69 26 THR B CA 1
ATOM 1561 C C . THR B 1 26 ? -27.781 33.156 -7.562 1 37.69 26 THR B C 1
ATOM 1563 O O . THR B 1 26 ? -27.594 33.312 -6.355 1 37.69 26 THR B O 1
ATOM 1566 N N . ILE B 1 27 ? -28.625 32.125 -7.727 1 41.19 27 ILE B N 1
ATOM 1567 C CA . ILE B 1 27 ? -28.125 30.828 -7.281 1 41.19 27 ILE B CA 1
ATOM 1568 C C . ILE B 1 27 ? -26.609 30.75 -7.523 1 41.19 27 ILE B C 1
ATOM 1570 O O . ILE B 1 27 ? -26.156 30.922 -8.656 1 41.19 27 ILE B O 1
ATOM 1574 N N . ALA B 1 28 ? -25.781 31.047 -6.57 1 38.59 28 ALA B N 1
ATOM 1575 C CA . ALA B 1 28 ? -24.344 30.828 -6.488 1 38.59 28 ALA B CA 1
ATOM 1576 C C . ALA B 1 28 ? -23.938 29.531 -7.184 1 38.59 28 ALA B C 1
ATOM 1578 O O . ALA B 1 28 ? -24.719 28.578 -7.238 1 38.59 28 ALA B O 1
ATOM 1579 N N . PRO B 1 29 ? -22.75 29.5 -7.879 1 40.72 29 PRO B N 1
ATOM 1580 C CA . PRO B 1 29 ? -22.047 28.469 -8.648 1 40.72 29 PRO B CA 1
ATOM 1581 C C . PRO B 1 29 ? -21.828 27.188 -7.859 1 40.72 29 PRO B C 1
ATOM 1583 O O . PRO B 1 29 ? -20.734 26.938 -7.348 1 40.72 29 PRO B O 1
ATOM 1586 N N . ALA B 1 30 ? -22.719 26.812 -7.082 1 41.09 30 ALA B N 1
ATOM 1587 C CA . ALA B 1 30 ? -22.344 25.5 -6.535 1 41.09 30 ALA B CA 1
ATOM 1588 C C . ALA B 1 30 ? -21.859 24.562 -7.637 1 41.09 30 ALA B C 1
ATOM 1590 O O . ALA B 1 30 ? -20.984 23.734 -7.418 1 41.09 30 ALA B O 1
ATOM 1591 N N . THR B 1 31 ? -22.406 24.578 -8.82 1 42 31 THR B N 1
ATOM 1592 C CA . THR B 1 31 ? -22.109 23.641 -9.898 1 42 31 THR B CA 1
ATOM 1593 C C . THR B 1 31 ? -20.672 23.828 -10.398 1 42 31 THR B C 1
ATOM 1595 O O . THR B 1 31 ? -20.141 22.953 -11.07 1 42 31 THR B O 1
ATOM 1598 N N . ALA B 1 32 ? -20.047 25.016 -10.234 1 41.47 32 ALA B N 1
ATOM 1599 C CA . ALA B 1 32 ? -18.75 25.25 -10.844 1 41.47 32 ALA B CA 1
ATOM 1600 C C . ALA B 1 32 ? -17.656 24.406 -10.164 1 41.47 32 ALA B C 1
ATOM 1602 O O . ALA B 1 32 ? -16.625 24.109 -10.758 1 41.47 32 ALA B O 1
ATOM 1603 N N . LEU B 1 33 ? -17.734 24.172 -8.82 1 39.62 33 LEU B N 1
ATOM 1604 C CA . LEU B 1 33 ? -16.641 23.453 -8.164 1 39.62 33 LEU B CA 1
ATOM 1605 C C . LEU B 1 33 ? -16.516 22.031 -8.703 1 39.62 33 LEU B C 1
ATOM 1607 O O . LEU B 1 33 ? -15.406 21.5 -8.812 1 39.62 33 LEU B O 1
ATOM 1611 N N . ALA B 1 34 ? -17.75 21.375 -9 1 43.41 34 ALA B N 1
ATOM 1612 C CA . ALA B 1 34 ? -17.625 20.016 -9.539 1 43.41 34 ALA B CA 1
ATOM 1613 C C . ALA B 1 34 ? -16.781 20.016 -10.82 1 43.41 34 ALA B C 1
ATOM 1615 O O . ALA B 1 34 ? -16.062 19.047 -11.102 1 43.41 34 ALA B O 1
ATOM 1616 N N . ALA B 1 35 ? -17.047 21.047 -11.562 1 46.09 35 ALA B N 1
ATOM 1617 C CA . ALA B 1 35 ? -16.422 21 -12.883 1 46.09 35 ALA B CA 1
ATOM 1618 C C . ALA B 1 35 ? -14.891 21.047 -12.766 1 46.09 35 ALA B C 1
ATOM 1620 O O . ALA B 1 35 ? -14.18 20.75 -13.727 1 46.09 35 ALA B O 1
ATOM 1621 N N . ALA B 1 36 ? -14.32 21.75 -11.719 1 56.31 36 ALA B N 1
ATOM 1622 C CA . ALA B 1 36 ? -12.898 22.078 -11.719 1 56.31 36 ALA B CA 1
ATOM 1623 C C . ALA B 1 36 ? -12.062 20.859 -11.305 1 56.31 36 ALA B C 1
ATOM 1625 O O . ALA B 1 36 ? -10.836 20.953 -11.219 1 56.31 36 ALA B O 1
ATOM 1626 N N . GLY B 1 37 ? -12.453 19.547 -11.266 1 81.25 37 GLY B N 1
ATOM 1627 C CA . GLY B 1 37 ? -11.617 18.375 -11.062 1 81.25 37 GLY B CA 1
ATOM 1628 C C . GLY B 1 37 ? -11.383 18.062 -9.602 1 81.25 37 GLY B C 1
ATOM 1629 O O . GLY B 1 37 ? -10.469 17.297 -9.258 1 81.25 37 GLY B O 1
ATOM 1630 N N . VAL B 1 38 ? -12.219 18.812 -8.703 1 92.81 38 VAL B N 1
ATOM 1631 C CA . VAL B 1 38 ? -12.039 18.594 -7.27 1 92.81 38 VAL B CA 1
ATOM 1632 C C . VAL B 1 38 ? -12.828 17.375 -6.812 1 92.81 38 VAL B C 1
ATOM 1634 O O . VAL B 1 38 ? -14.016 17.25 -7.125 1 92.81 38 VAL B O 1
ATOM 1637 N N . ASP B 1 39 ? -12.172 16.5 -6 1 96.56 39 ASP B N 1
ATOM 1638 C CA . ASP B 1 39 ? -12.773 15.289 -5.438 1 96.56 39 ASP B CA 1
ATOM 1639 C C . ASP B 1 39 ? -13.836 15.641 -4.395 1 96.56 39 ASP B C 1
ATOM 1641 O O . ASP B 1 39 ? -13.602 16.484 -3.525 1 96.56 39 ASP B O 1
ATOM 1645 N N . ASN B 1 40 ? -14.984 15.016 -4.445 1 95.94 40 ASN B N 1
ATOM 1646 C CA . ASN B 1 40 ? -16.094 15.297 -3.529 1 95.94 40 ASN B CA 1
ATOM 1647 C C . ASN B 1 40 ? -15.695 15.031 -2.08 1 95.94 40 ASN B C 1
ATOM 1649 O O . ASN B 1 40 ? -16.188 15.703 -1.167 1 95.94 40 ASN B O 1
ATOM 1653 N N . TYR B 1 41 ? -14.844 14.07 -1.834 1 96.38 41 TYR B N 1
ATOM 1654 C CA . TYR B 1 41 ? -14.352 13.828 -0.482 1 96.38 41 TYR B CA 1
ATOM 1655 C C . TYR B 1 41 ? -13.703 15.078 0.098 1 96.38 41 TYR B C 1
ATOM 1657 O O . TYR B 1 41 ? -13.906 15.398 1.272 1 96.38 41 TYR B O 1
ATOM 1665 N N . VAL B 1 42 ? -12.93 15.781 -0.698 1 98.38 42 VAL B N 1
A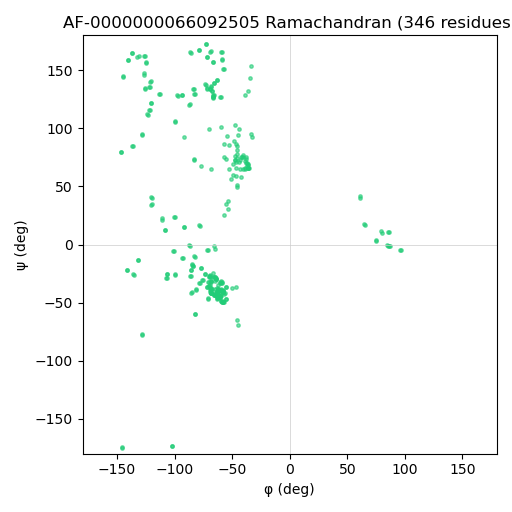TOM 1666 C CA . VAL B 1 42 ? -12.227 16.984 -0.263 1 98.38 42 VAL B CA 1
ATOM 1667 C C . VAL B 1 42 ? -13.234 18.062 0.115 1 98.38 42 VAL B C 1
ATOM 1669 O O . VAL B 1 42 ? -13.094 18.719 1.146 1 98.38 42 VAL B O 1
ATOM 1672 N N . ILE B 1 43 ? -14.258 18.203 -0.631 1 97.62 43 ILE B N 1
ATOM 1673 C CA . ILE B 1 43 ? -15.289 19.203 -0.383 1 97.62 43 ILE B CA 1
ATOM 1674 C C . ILE B 1 43 ? -16.109 18.812 0.847 1 97.62 43 ILE B C 1
ATOM 1676 O O . ILE B 1 43 ? -16.25 19.609 1.784 1 97.62 43 ILE B O 1
ATOM 1680 N N . GLN B 1 44 ? -16.516 17.609 0.923 1 97.25 44 GLN B N 1
ATOM 1681 C CA . GLN B 1 44 ? -17.5 17.203 1.917 1 97.25 44 GLN B CA 1
ATOM 1682 C C . GLN B 1 44 ? -16.844 16.875 3.252 1 97.25 44 GLN B C 1
ATOM 1684 O O . GLN B 1 44 ? -17.312 17.312 4.309 1 97.25 44 GLN B O 1
ATOM 1689 N N . TYR B 1 45 ? -15.695 16.188 3.221 1 97.44 45 TYR B N 1
ATOM 1690 C CA . TYR B 1 45 ? -15.156 15.648 4.461 1 97.44 45 TYR B CA 1
ATOM 1691 C C . TYR B 1 45 ? -13.938 16.438 4.914 1 97.44 45 TYR B C 1
ATOM 1693 O O . TYR B 1 45 ? -13.672 16.547 6.113 1 97.44 45 TYR B O 1
ATOM 1701 N N . LEU B 1 46 ? -13.211 17.016 3.893 1 98.5 46 LEU B N 1
ATOM 1702 C CA . LEU B 1 46 ? -12.078 17.844 4.289 1 98.5 46 LEU B CA 1
ATOM 1703 C C . LEU B 1 46 ? -12.484 19.312 4.402 1 98.5 46 LEU B C 1
ATOM 1705 O O . LEU B 1 46 ? -11.711 20.141 4.875 1 98.5 46 LEU B O 1
ATOM 1709 N N . LYS B 1 47 ? -13.719 19.656 3.898 1 98.12 47 LYS B N 1
ATOM 1710 C CA . LYS B 1 47 ? -14.32 20.984 4.039 1 98.12 47 LYS B CA 1
ATOM 1711 C C . LYS B 1 47 ? -13.461 22.047 3.373 1 98.12 47 LYS B C 1
ATOM 1713 O O . LYS B 1 47 ? -13.242 23.125 3.941 1 98.12 47 LYS B O 1
ATOM 1718 N N . VAL B 1 48 ? -12.938 21.703 2.238 1 98.38 48 VAL B N 1
ATOM 1719 C CA . VAL B 1 48 ? -12.164 22.672 1.459 1 98.38 48 VAL B CA 1
ATOM 1720 C C . VAL B 1 48 ? -12.797 22.844 0.08 1 98.38 48 VAL B C 1
ATOM 1722 O O . VAL B 1 48 ? -12.836 21.906 -0.716 1 98.38 48 VAL B O 1
ATOM 1725 N N . THR B 1 49 ? -13.289 24.047 -0.214 1 96.75 49 THR B N 1
ATOM 1726 C CA . THR B 1 49 ? -13.898 24.328 -1.511 1 96.75 49 THR B CA 1
ATOM 1727 C C . THR B 1 49 ? -12.977 25.203 -2.363 1 96.75 49 THR B C 1
ATOM 1729 O O . THR B 1 49 ? -13.07 25.188 -3.594 1 96.75 49 THR B O 1
ATOM 1732 N N . ASP B 1 50 ? -12.117 25.969 -1.62 1 97.19 50 ASP B N 1
ATOM 1733 C CA . ASP B 1 50 ? -11.164 26.812 -2.336 1 97.19 50 ASP B CA 1
ATOM 1734 C C . ASP B 1 50 ? -9.742 26.578 -1.836 1 97.19 50 ASP B C 1
ATOM 1736 O O . ASP B 1 50 ? -8.992 25.797 -2.42 1 97.19 50 ASP B O 1
ATOM 1740 N N . THR B 1 51 ? -9.383 27.141 -0.665 1 98.44 51 THR B N 1
ATOM 1741 C CA . THR B 1 51 ? -8.039 26.953 -0.126 1 98.44 51 THR B CA 1
ATOM 1742 C C . THR B 1 51 ? -8.094 26.688 1.374 1 98.44 51 THR B C 1
ATOM 1744 O O . THR B 1 51 ? -9.133 26.875 2.012 1 98.44 51 THR B O 1
ATOM 1747 N N . VAL B 1 52 ? -6.992 26.203 1.908 1 98.75 52 VAL B N 1
ATOM 1748 C CA . VAL B 1 52 ? -6.797 26.016 3.34 1 98.75 52 VAL B CA 1
ATOM 1749 C C . VAL B 1 52 ? -5.344 26.297 3.707 1 98.75 52 VAL B C 1
ATOM 1751 O O . VAL B 1 52 ? -4.434 26.047 2.914 1 98.75 52 VAL B O 1
ATOM 1754 N N . GLU B 1 53 ? -5.191 26.859 4.875 1 98.75 53 GLU B N 1
ATOM 1755 C CA . GLU B 1 53 ? -3.863 27.078 5.445 1 98.75 53 GLU B CA 1
ATOM 1756 C C . GLU B 1 53 ? -3.465 25.922 6.359 1 98.75 53 GLU B C 1
ATOM 1758 O O . GLU B 1 53 ? -4.219 25.547 7.258 1 98.75 53 GLU B O 1
ATOM 1763 N N . LEU B 1 54 ? -2.25 25.391 6.09 1 98.81 54 LEU B N 1
ATOM 1764 C CA . LEU B 1 54 ? -1.742 24.297 6.922 1 98.81 54 LEU B CA 1
ATOM 1765 C C . LEU B 1 54 ? -0.355 24.625 7.461 1 98.81 54 LEU B C 1
ATOM 1767 O O . LEU B 1 54 ? 0.431 25.312 6.793 1 98.81 54 LEU B O 1
ATOM 1771 N N . PRO B 1 55 ? -0.018 24.188 8.656 1 98.69 55 PRO B N 1
ATOM 1772 C CA . PRO B 1 55 ? 1.271 24.531 9.258 1 98.69 55 PRO B CA 1
ATOM 1773 C C . PRO B 1 55 ? 2.453 23.922 8.508 1 98.69 55 PRO B C 1
ATOM 1775 O O . PRO B 1 55 ? 2.48 22.703 8.266 1 98.69 55 PRO B O 1
ATOM 1778 N N . VAL B 1 56 ? 3.369 24.781 8.172 1 98.56 56 VAL B N 1
ATOM 1779 C CA . VAL B 1 56 ? 4.594 24.328 7.52 1 98.56 56 VAL B CA 1
ATOM 1780 C C . VAL B 1 56 ? 5.57 23.797 8.57 1 98.56 56 VAL B C 1
ATOM 1782 O O . VAL B 1 56 ? 6.277 22.828 8.328 1 98.56 56 VAL B O 1
ATOM 1785 N N . ASN B 1 57 ? 5.59 24.5 9.695 1 98.12 57 ASN B N 1
ATOM 1786 C CA . ASN B 1 57 ? 6.445 24.172 10.828 1 98.12 57 ASN B CA 1
ATOM 1787 C C . ASN B 1 57 ? 5.777 24.5 12.156 1 98.12 57 ASN B C 1
ATOM 1789 O O . ASN B 1 57 ? 4.582 24.812 12.195 1 98.12 57 ASN B O 1
ATOM 1793 N N . ASP B 1 58 ? 6.57 24.312 13.219 1 95.5 58 ASP B N 1
ATOM 1794 C CA . ASP B 1 58 ? 6 24.531 14.539 1 95.5 58 ASP B CA 1
ATOM 1795 C C 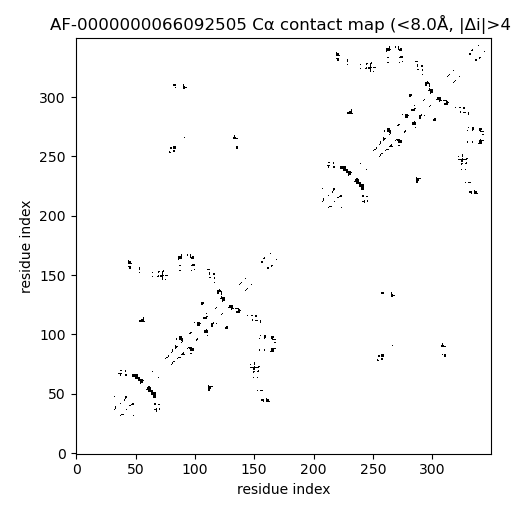. ASP B 1 58 ? 6.215 25.969 15 1 95.5 58 ASP B C 1
ATOM 1797 O O . ASP B 1 58 ? 6.047 26.281 16.188 1 95.5 58 ASP B O 1
ATOM 1801 N N . ARG B 1 59 ? 6.578 26.906 14.102 1 97 59 ARG B N 1
ATOM 1802 C CA . ARG B 1 59 ? 6.867 28.281 14.445 1 97 59 ARG B CA 1
ATOM 1803 C C . ARG B 1 59 ? 5.766 29.219 13.953 1 97 59 ARG B C 1
ATOM 1805 O O . ARG B 1 59 ? 5.961 30.438 13.859 1 97 59 ARG B O 1
ATOM 1812 N N . GLY B 1 60 ? 4.684 28.672 13.555 1 95.12 60 GLY B N 1
ATOM 1813 C CA . GLY B 1 60 ? 3.539 29.484 13.195 1 95.12 60 GLY B CA 1
ATOM 1814 C C . GLY B 1 60 ? 3.439 29.75 11.703 1 95.12 60 GLY B C 1
ATOM 1815 O O . GLY B 1 60 ? 2.441 30.297 11.234 1 95.12 60 GLY B O 1
ATOM 1816 N N . GLU B 1 61 ? 4.457 29.297 10.906 1 98.06 61 GLU B N 1
ATOM 1817 C CA . GLU B 1 61 ? 4.406 29.484 9.461 1 98.06 61 GLU B CA 1
ATOM 1818 C C . GLU B 1 61 ? 3.391 28.531 8.828 1 98.06 61 GLU B C 1
ATOM 1820 O O . GLU B 1 61 ? 3.311 27.359 9.195 1 98.06 61 GLU B O 1
ATOM 1825 N N . THR B 1 62 ? 2.576 29.078 7.828 1 98.62 62 THR B N 1
ATOM 1826 C CA . THR B 1 62 ? 1.585 28.266 7.137 1 98.62 62 THR B CA 1
ATOM 1827 C C . THR B 1 62 ? 1.798 28.328 5.625 1 98.62 62 THR B C 1
ATOM 1829 O O . THR B 1 62 ? 2.508 29.203 5.125 1 98.62 62 THR B O 1
ATOM 1832 N N . LYS B 1 63 ? 1.336 27.328 4.957 1 98.69 63 LYS B N 1
ATOM 1833 C CA . LYS B 1 63 ? 1.291 27.25 3.5 1 98.69 63 LYS B CA 1
ATOM 1834 C C . LYS B 1 63 ? -0.137 27.047 3.004 1 98.69 63 LYS B C 1
ATOM 1836 O O . LYS B 1 63 ? -0.902 26.281 3.598 1 98.69 63 LYS B O 1
ATOM 1841 N N . THR B 1 64 ? -0.499 27.812 1.945 1 98.81 64 THR B N 1
ATOM 1842 C CA . THR B 1 64 ? -1.827 27.703 1.352 1 98.81 64 THR B CA 1
ATOM 1843 C C . THR B 1 64 ? -1.889 26.547 0.369 1 98.81 64 THR B C 1
ATOM 1845 O O . THR B 1 64 ? -1.008 26.391 -0.48 1 98.81 64 THR B O 1
ATOM 1848 N N . PHE B 1 65 ? -2.918 25.703 0.541 1 98.88 65 PHE B N 1
ATOM 1849 C CA . PHE B 1 65 ? -3.205 24.641 -0.416 1 98.88 65 PHE B CA 1
ATOM 1850 C C . PHE B 1 65 ? -4.613 24.781 -0.98 1 98.88 65 PHE B C 1
ATOM 1852 O O . PHE B 1 65 ? -5.547 25.109 -0.251 1 98.88 65 PHE B O 1
ATOM 1859 N N . THR B 1 66 ? -4.77 24.531 -2.273 1 98.62 66 THR B N 1
ATOM 1860 C CA . THR B 1 66 ? -6.078 24.578 -2.918 1 98.62 66 THR B CA 1
ATOM 1861 C C . THR B 1 66 ? -6.809 23.25 -2.779 1 98.62 66 THR B C 1
ATOM 1863 O O . THR B 1 66 ? -6.191 22.234 -2.449 1 98.62 66 THR B O 1
ATOM 1866 N N . ALA B 1 67 ? -8.109 23.312 -3.061 1 98.62 67 ALA B N 1
ATOM 1867 C CA . ALA B 1 67 ? -8.875 22.062 -3.111 1 98.62 67 ALA B CA 1
ATOM 1868 C C . ALA B 1 67 ? -8.305 21.109 -4.156 1 98.62 67 ALA B C 1
ATOM 1870 O O . ALA B 1 67 ? -8.32 19.891 -3.965 1 98.62 67 ALA B O 1
ATOM 1871 N N . VAL B 1 68 ? -7.781 21.672 -5.188 1 98.5 68 VAL B N 1
ATOM 1872 C CA . VAL B 1 68 ? -7.168 20.859 -6.234 1 98.5 68 VAL B CA 1
ATOM 1873 C C . VAL B 1 68 ? -5.898 20.203 -5.699 1 98.5 68 VAL B C 1
ATOM 1875 O O . VAL B 1 68 ? -5.629 19.031 -5.992 1 98.5 68 VAL B O 1
ATOM 1878 N N . ASP B 1 69 ? -5.098 20.938 -4.859 1 98.62 69 ASP B N 1
ATOM 1879 C CA . ASP B 1 69 ? -3.914 20.359 -4.223 1 98.62 69 ASP B CA 1
ATOM 1880 C C . ASP B 1 69 ? -4.285 19.172 -3.336 1 98.62 69 ASP B C 1
ATOM 1882 O O . ASP B 1 69 ? -3.643 18.125 -3.396 1 98.62 69 ASP B O 1
ATOM 1886 N N . LEU B 1 70 ? -5.355 19.375 -2.59 1 98.88 70 LEU B N 1
ATOM 1887 C CA . LEU B 1 70 ? -5.762 18.312 -1.675 1 98.88 70 LEU B CA 1
ATOM 1888 C C . LEU B 1 70 ? -6.316 17.109 -2.439 1 98.88 70 LEU B C 1
ATOM 1890 O O . LEU B 1 70 ? -6.145 15.969 -2.016 1 98.88 70 LEU B O 1
ATOM 1894 N N . THR B 1 71 ? -6.941 17.391 -3.566 1 98.81 71 THR B N 1
ATOM 1895 C CA . THR B 1 71 ? -7.395 16.297 -4.426 1 98.81 71 THR B CA 1
ATOM 1896 C C . THR B 1 71 ? -6.207 15.508 -4.965 1 98.81 71 THR B C 1
ATOM 1898 O O . THR B 1 71 ? -6.223 14.273 -4.957 1 98.81 71 THR B O 1
ATOM 1901 N N . ARG B 1 72 ? -5.16 16.203 -5.375 1 98.69 72 ARG B N 1
ATOM 1902 C CA . ARG B 1 72 ? -3.947 15.531 -5.844 1 98.69 72 ARG B CA 1
ATOM 1903 C C . ARG B 1 72 ? -3.275 14.766 -4.711 1 98.69 72 ARG B C 1
ATOM 1905 O O . ARG B 1 72 ? -2.844 13.625 -4.902 1 98.69 72 ARG B O 1
ATOM 1912 N N . GLY B 1 73 ? -3.174 15.336 -3.529 1 98.81 73 GLY B N 1
ATOM 1913 C CA . GLY B 1 73 ? -2.602 14.672 -2.371 1 98.81 73 GLY B CA 1
ATOM 1914 C C . GLY B 1 73 ? -3.344 13.406 -1.982 1 98.81 73 GLY B C 1
ATOM 1915 O O . GLY B 1 73 ? -2.723 12.391 -1.65 1 98.81 73 GLY B O 1
ATOM 1916 N N . LYS B 1 74 ? -4.668 13.438 -2.068 1 98.69 74 LYS B N 1
ATOM 1917 C CA . LYS B 1 74 ? -5.484 12.266 -1.783 1 98.69 74 LYS B CA 1
ATOM 1918 C C . LYS B 1 74 ? -5.191 11.141 -2.777 1 98.69 74 LYS B C 1
ATOM 1920 O O . LYS B 1 74 ? -5.078 9.977 -2.391 1 98.69 74 LYS B O 1
ATOM 1925 N N . ARG B 1 75 ? -5.086 11.508 -4.008 1 97.94 75 ARG B N 1
ATOM 1926 C CA . ARG B 1 75 ? -4.789 10.5 -5.02 1 97.94 75 ARG B CA 1
ATOM 1927 C C . ARG B 1 75 ? -3.439 9.836 -4.758 1 97.94 75 ARG B C 1
ATOM 1929 O O . ARG B 1 75 ? -3.316 8.617 -4.828 1 97.94 75 ARG B O 1
ATOM 1936 N N . LEU B 1 76 ? -2.432 10.633 -4.441 1 98.44 76 LEU B N 1
ATOM 1937 C CA . LEU B 1 76 ? -1.108 10.102 -4.129 1 98.44 76 LEU B CA 1
ATOM 1938 C C . LEU B 1 76 ? -1.156 9.211 -2.893 1 98.44 76 LEU B C 1
ATOM 1940 O O . LEU B 1 76 ? -0.513 8.164 -2.855 1 98.44 76 LEU B O 1
ATOM 1944 N N . PHE B 1 77 ? -1.953 9.594 -1.899 1 98.44 77 PHE B N 1
ATOM 1945 C CA . PHE B 1 77 ? -2.135 8.789 -0.699 1 98.44 77 PHE B CA 1
ATOM 1946 C C . PHE B 1 77 ? -2.773 7.449 -1.039 1 98.44 77 PHE B C 1
ATOM 1948 O O . PHE B 1 77 ? -2.316 6.402 -0.576 1 98.44 77 PHE B O 1
ATOM 1955 N N . GLU B 1 78 ? -3.828 7.477 -1.854 1 96.06 78 GLU B N 1
ATOM 1956 C CA . GLU B 1 78 ? -4.551 6.27 -2.24 1 96.06 78 GLU B CA 1
ATOM 1957 C C . GLU B 1 78 ? -3.668 5.332 -3.057 1 96.06 78 GLU B C 1
ATOM 1959 O O . GLU B 1 78 ? -3.76 4.109 -2.928 1 96.06 78 GLU B O 1
ATOM 1964 N N . GLU B 1 79 ? -2.736 5.891 -3.76 1 94.44 79 GLU B N 1
ATOM 1965 C CA . GLU B 1 79 ? -1.889 5.109 -4.656 1 94.44 79 GLU B CA 1
ATOM 1966 C C . GLU B 1 79 ? -0.7 4.512 -3.908 1 94.44 79 GLU B C 1
ATOM 1968 O O . GLU B 1 79 ? -0.167 3.473 -4.309 1 94.44 79 GLU B O 1
ATOM 1973 N N . ASN B 1 80 ? -0.352 5.152 -2.738 1 96.12 80 ASN B N 1
ATOM 1974 C CA . ASN B 1 80 ? 0.969 4.805 -2.223 1 96.12 80 ASN B CA 1
ATOM 1975 C C . ASN B 1 80 ? 0.918 4.465 -0.737 1 96.12 80 ASN B C 1
ATOM 1977 O O . ASN B 1 80 ? 1.865 3.891 -0.195 1 96.12 80 ASN B O 1
ATOM 1981 N N . CYS B 1 81 ? -0.137 4.758 -0.094 1 97 81 CYS B N 1
ATOM 1982 C CA . CYS B 1 81 ? -0.081 4.703 1.362 1 97 81 CYS B CA 1
ATOM 1983 C C . CYS B 1 81 ? -1.315 4.012 1.929 1 97 81 CYS B C 1
ATOM 1985 O O . CYS B 1 81 ? -1.252 3.387 2.988 1 97 81 CYS B O 1
ATOM 1987 N N . LYS B 1 82 ? -2.473 4.02 1.228 1 94.94 82 LYS B N 1
ATOM 1988 C CA . LYS B 1 82 ? -3.783 3.662 1.76 1 94.94 82 LYS B CA 1
ATOM 1989 C C . LYS B 1 82 ? -3.832 2.191 2.164 1 94.94 82 LYS B C 1
ATOM 1991 O O . LYS B 1 82 ? -4.523 1.825 3.115 1 94.94 82 LYS B O 1
ATOM 1996 N N . ASN B 1 83 ? -3.037 1.361 1.521 1 92.19 83 ASN B N 1
ATOM 1997 C CA . ASN B 1 83 ? -3.131 -0.063 1.82 1 92.19 83 ASN B CA 1
ATOM 1998 C C . ASN B 1 83 ? -2.732 -0.361 3.264 1 92.19 83 ASN B C 1
ATOM 2000 O O . ASN B 1 83 ? -3.26 -1.288 3.879 1 92.19 83 ASN B O 1
ATOM 2004 N N . CYS B 1 84 ? -1.883 0.413 3.805 1 94.38 84 CYS B N 1
ATOM 2005 C CA . CYS B 1 84 ? -1.48 0.245 5.195 1 94.38 84 CYS B CA 1
ATOM 2006 C C . CYS B 1 84 ? -2.227 1.219 6.102 1 94.38 84 CYS B C 1
ATOM 2008 O O . CYS B 1 84 ? -2.42 0.946 7.289 1 94.38 84 CYS B O 1
ATOM 2010 N N . HIS B 1 85 ? -2.664 2.387 5.473 1 95.94 85 HIS B N 1
ATOM 2011 C CA . HIS B 1 85 ? -3.18 3.482 6.285 1 95.94 85 HIS B CA 1
ATOM 2012 C C . HIS B 1 85 ? -4.625 3.807 5.922 1 95.94 85 HIS B C 1
ATOM 2014 O O . HIS B 1 85 ? -5.016 4.977 5.898 1 95.94 85 HIS B O 1
ATOM 2020 N N . VAL B 1 86 ? -5.398 2.787 5.68 1 93.06 86 VAL B N 1
ATOM 2021 C CA . VAL B 1 86 ? -6.793 2.986 5.301 1 93.06 86 VAL B CA 1
ATOM 2022 C C . VAL B 1 86 ? -7.531 3.73 6.41 1 93.06 86 VAL B C 1
ATOM 2024 O O . VAL B 1 86 ? -7.43 3.367 7.582 1 93.06 86 VAL B O 1
ATOM 2027 N N . GLY B 1 87 ? -8.211 4.875 5.98 1 93.12 87 GLY B N 1
ATOM 2028 C CA . GLY B 1 87 ? -8.953 5.676 6.938 1 93.12 87 GLY B CA 1
ATOM 2029 C C . GLY B 1 87 ? -8.062 6.32 7.988 1 93.12 87 GLY B C 1
ATOM 2030 O O . GLY B 1 87 ? -8.531 6.645 9.086 1 93.12 87 GLY B O 1
ATOM 2031 N N . GLY B 1 88 ? -6.781 6.398 7.738 1 96.69 88 GLY B N 1
ATOM 2032 C CA . GLY B 1 88 ? -5.852 6.992 8.688 1 96.69 88 GLY B CA 1
ATOM 2033 C C . GLY B 1 88 ? -5.344 6.004 9.719 1 96.69 88 GLY B C 1
ATOM 2034 O O . GLY B 1 88 ? -4.555 6.363 10.602 1 96.69 88 GLY B O 1
ATOM 2035 N N . SER B 1 89 ? -5.836 4.746 9.625 1 94.88 89 SER B N 1
ATOM 2036 C CA . SER B 1 89 ? -5.293 3.691 10.477 1 94.88 89 SER B CA 1
ATOM 2037 C C . SER B 1 89 ? -3.896 3.281 10.023 1 94.88 89 SER B C 1
ATOM 2039 O O . SER B 1 89 ? -3.371 3.818 9.047 1 94.88 89 SER B O 1
ATOM 2041 N N . THR B 1 90 ? -3.258 2.457 10.812 1 94.69 90 THR B N 1
ATOM 2042 C CA . THR B 1 90 ? -2.023 1.764 10.461 1 94.69 90 THR B CA 1
ATOM 2043 C C . THR B 1 90 ? -2.156 0.264 10.711 1 94.69 90 THR B C 1
ATOM 2045 O O . THR B 1 90 ? -1.875 -0.214 11.812 1 94.69 90 THR B O 1
ATOM 2048 N N . LEU B 1 91 ? -2.5 -0.49 9.711 1 91.25 91 LEU B N 1
ATOM 2049 C CA . LEU B 1 91 ? -2.902 -1.884 9.859 1 91.25 91 LEU B CA 1
ATOM 2050 C C . LEU B 1 91 ? -1.798 -2.699 10.523 1 91.25 91 LEU B C 1
ATOM 2052 O O . LEU B 1 91 ? -2.062 -3.475 11.445 1 91.25 91 LEU B O 1
ATOM 2056 N N . PRO B 1 92 ? -0.515 -2.447 10.141 1 88.38 92 PRO B N 1
ATOM 2057 C CA . PRO B 1 92 ? 0.507 -3.305 10.75 1 88.38 92 PRO B CA 1
ATOM 2058 C C . PRO B 1 92 ? 0.823 -2.92 12.188 1 88.38 92 PRO B C 1
ATOM 2060 O O . PRO B 1 92 ? 1.478 -3.68 12.906 1 88.38 92 PRO B O 1
ATOM 2063 N N . ASN B 1 93 ? 0.502 -1.679 12.578 1 89.81 93 ASN B N 1
ATOM 2064 C CA . ASN B 1 93 ? 0.688 -1.188 13.938 1 89.81 93 ASN B CA 1
ATOM 2065 C C . ASN B 1 93 ? -0.522 -0.391 14.414 1 89.81 93 ASN B C 1
ATOM 2067 O O . ASN B 1 93 ? -0.494 0.84 14.43 1 89.81 93 ASN B O 1
ATOM 2071 N N . PRO B 1 94 ? -1.511 -1.134 14.93 1 90.69 94 PRO B N 1
ATOM 2072 C CA . PRO B 1 94 ? -2.795 -0.474 15.18 1 90.69 94 PRO B CA 1
ATOM 2073 C C . PRO B 1 94 ? -2.744 0.498 16.359 1 90.69 94 PRO B C 1
ATOM 2075 O O . PRO B 1 94 ? -3.686 1.267 16.562 1 90.69 94 PRO B O 1
ATOM 2078 N N . LEU B 1 95 ? -1.63 0.543 17.031 1 91.5 95 LEU B N 1
ATOM 2079 C CA . LEU B 1 95 ? -1.524 1.417 18.203 1 91.5 95 LEU B CA 1
ATOM 2080 C C . LEU B 1 95 ? -1.157 2.838 17.781 1 91.5 95 LEU B C 1
ATOM 2082 O O . LEU B 1 95 ? -1.282 3.773 18.578 1 91.5 95 LEU B O 1
ATOM 2086 N N . VAL B 1 96 ? -0.635 2.959 16.562 1 94.69 96 VAL B N 1
ATOM 2087 C CA . VAL B 1 96 ? -0.239 4.273 16.078 1 94.69 96 VAL B CA 1
ATOM 2088 C C . VAL B 1 96 ? -0.954 4.57 14.758 1 94.69 96 VAL B C 1
ATOM 2090 O O . VAL B 1 96 ? -0.645 3.965 13.727 1 94.69 96 VAL B O 1
ATOM 2093 N N . SER B 1 97 ? -1.893 5.551 14.742 1 96.62 97 SER B N 1
ATOM 2094 C CA . SER B 1 97 ? -2.645 5.949 13.562 1 96.62 97 SER B CA 1
ATOM 2095 C C . SER B 1 97 ? -2.096 7.238 12.961 1 96.62 97 SER B C 1
ATOM 2097 O O . SER B 1 97 ? -1.046 7.727 13.383 1 96.62 97 SER B O 1
ATOM 2099 N N . LEU B 1 98 ? -2.811 7.758 11.945 1 98.19 98 LEU B N 1
ATOM 2100 C CA . LEU B 1 98 ? -2.486 9.055 11.352 1 98.19 98 LEU B CA 1
ATOM 2101 C C . LEU B 1 98 ? -3.404 10.141 11.898 1 98.19 98 LEU B C 1
ATOM 2103 O O . LEU B 1 98 ? -3.658 11.141 11.219 1 98.19 98 LEU B O 1
ATOM 2107 N N . SER B 1 99 ? -3.959 9.883 13.094 1 97.75 99 SER B N 1
ATOM 2108 C CA . SER B 1 99 ? -4.691 10.953 13.766 1 97.75 99 SER B CA 1
ATOM 2109 C C . SER B 1 99 ? -3.76 12.086 14.18 1 97.75 99 SER B C 1
ATOM 2111 O O . SER B 1 99 ? -2.549 11.891 14.305 1 97.75 99 SER B O 1
ATOM 2113 N N . LEU B 1 100 ? -4.395 13.281 14.352 1 97.88 100 LEU B N 1
ATOM 2114 C CA . LEU B 1 100 ? -3.588 14.422 14.773 1 97.88 100 LEU B CA 1
ATOM 2115 C C . LEU B 1 100 ? -2.891 14.133 16.094 1 97.88 100 LEU B C 1
ATOM 2117 O O . LEU B 1 100 ? -1.72 14.477 16.281 1 97.88 100 LEU B O 1
ATOM 2121 N N . LYS B 1 101 ? -3.574 13.469 17.062 1 97.69 101 LYS B N 1
ATOM 2122 C CA . LYS B 1 101 ? -2.992 13.102 18.344 1 97.69 101 LYS B CA 1
ATOM 2123 C C . LYS B 1 101 ? -1.757 12.227 18.156 1 97.69 101 LYS B C 1
ATOM 2125 O O . LYS B 1 101 ? -0.703 12.5 18.734 1 97.69 101 LYS B O 1
ATOM 2130 N N . ASP B 1 102 ? -1.851 11.188 17.344 1 98.25 102 ASP B N 1
ATOM 2131 C CA . ASP B 1 102 ? -0.738 10.266 17.141 1 98.25 102 ASP B CA 1
ATOM 2132 C C . ASP B 1 102 ? 0.402 10.945 16.375 1 98.25 102 ASP B C 1
ATOM 2134 O O . ASP B 1 102 ? 1.575 10.719 16.672 1 98.25 102 ASP B O 1
ATOM 2138 N N . LEU B 1 103 ? 0.052 11.781 15.414 1 98.62 103 LEU B N 1
ATOM 2139 C CA . LEU B 1 103 ? 1.086 12.492 14.672 1 98.62 103 LEU B CA 1
ATOM 2140 C C . LEU B 1 103 ? 1.882 13.406 15.602 1 98.62 103 LEU B C 1
ATOM 2142 O O . LEU B 1 103 ? 3.109 13.469 15.508 1 98.62 103 LEU B O 1
ATOM 2146 N N . LYS B 1 104 ? 1.224 14.047 16.484 1 98.38 104 LYS B N 1
ATOM 2147 C CA . LYS B 1 104 ? 1.868 14.961 17.422 1 98.38 104 LYS B CA 1
ATOM 2148 C C . LYS B 1 104 ? 2.719 14.195 18.438 1 98.38 104 LYS B C 1
ATOM 2150 O O . LYS B 1 104 ? 3.723 14.711 18.922 1 98.38 104 LYS B O 1
ATOM 2155 N N . GLY B 1 105 ? 2.338 13 18.672 1 98.44 105 GLY B N 1
ATOM 2156 C CA . GLY B 1 105 ? 2.973 12.227 19.734 1 98.44 105 GLY B CA 1
ATOM 2157 C C . GLY B 1 105 ? 4.266 11.57 19.281 1 98.44 105 GLY B C 1
ATOM 2158 O O . GLY B 1 105 ? 5.035 11.086 20.125 1 98.44 105 GLY B O 1
ATOM 2159 N N . ALA B 1 106 ? 4.562 11.578 18.031 1 98.5 106 ALA B N 1
ATOM 2160 C CA . ALA B 1 106 ? 5.789 10.969 17.516 1 98.5 106 ALA B CA 1
ATOM 2161 C C . ALA B 1 106 ? 7.012 11.797 17.891 1 98.5 106 ALA B C 1
ATOM 2163 O O . ALA B 1 106 ? 6.891 12.977 18.234 1 98.5 106 ALA B O 1
ATOM 2164 N N . THR B 1 107 ? 8.258 11.133 17.812 1 98.31 107 THR B N 1
ATOM 2165 C CA . THR B 1 107 ? 9.523 11.836 18 1 98.31 107 THR B CA 1
ATOM 2166 C C . THR B 1 107 ? 10.391 11.711 16.75 1 98.31 107 THR B C 1
ATOM 2168 O O . THR B 1 107 ? 10.867 10.617 16.422 1 98.31 107 THR B O 1
ATOM 2171 N N . PRO B 1 108 ? 10.719 12.891 16.234 1 98.06 108 PRO B N 1
ATOM 2172 C CA . PRO B 1 108 ? 10.055 14.18 16.422 1 98.06 108 PRO B CA 1
ATOM 2173 C C . PRO B 1 108 ? 8.594 14.164 15.977 1 98.06 108 PRO B C 1
ATOM 2175 O O . PRO B 1 108 ? 8.156 13.219 15.305 1 98.06 108 PRO B O 1
ATOM 2178 N N . PRO B 1 109 ? 7.809 15.172 16.359 1 98.62 109 PRO B N 1
ATOM 2179 C CA . PRO B 1 109 ? 6.418 15.242 15.906 1 98.62 109 PRO B CA 1
ATOM 2180 C C . PRO B 1 109 ? 6.289 15.266 14.383 1 98.62 109 PRO B C 1
ATOM 2182 O O . PRO B 1 109 ? 7.18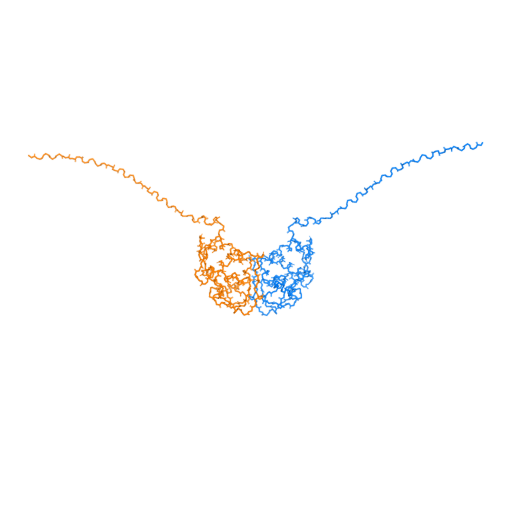4 15.766 13.695 1 98.62 109 PRO B O 1
ATOM 2185 N N . ARG B 1 110 ? 5.145 14.727 13.859 1 98.69 110 ARG B N 1
ATOM 2186 C CA . ARG B 1 110 ? 4.891 14.594 12.422 1 98.69 110 ARG B CA 1
ATOM 2187 C C . ARG B 1 110 ? 3.643 15.367 12.016 1 98.69 110 ARG B C 1
ATOM 2189 O O . ARG B 1 110 ? 2.895 14.93 11.141 1 98.69 110 ARG B O 1
ATOM 2196 N N . ASP B 1 111 ? 3.393 16.516 12.664 1 98.75 111 ASP B N 1
ATOM 2197 C CA . ASP B 1 111 ? 2.104 17.188 12.516 1 98.75 111 ASP B CA 1
ATOM 2198 C C . ASP B 1 111 ? 2.244 18.484 11.742 1 98.75 111 ASP B C 1
ATOM 2200 O O . ASP B 1 111 ? 1.419 19.391 11.891 1 98.75 111 ASP B O 1
ATOM 2204 N N . THR B 1 112 ? 3.322 18.656 10.938 1 98.88 112 THR B N 1
ATOM 2205 C CA . THR B 1 112 ? 3.496 19.766 10.016 1 98.88 112 THR B CA 1
ATOM 2206 C C . THR B 1 112 ? 3.898 19.266 8.633 1 98.88 112 THR B C 1
ATOM 2208 O O . THR B 1 112 ? 4.336 18.125 8.477 1 98.88 112 THR B O 1
ATOM 2211 N N . ILE B 1 113 ? 3.723 20.141 7.621 1 98.94 113 ILE B N 1
ATOM 2212 C CA . ILE B 1 113 ? 4.102 19.781 6.258 1 98.94 113 ILE B CA 1
ATOM 2213 C C . ILE B 1 113 ? 5.566 19.359 6.227 1 98.94 113 ILE B C 1
ATOM 2215 O O . ILE B 1 113 ? 5.891 18.266 5.738 1 98.94 113 ILE B O 1
ATOM 2219 N N . ALA B 1 114 ? 6.441 20.141 6.867 1 98.88 114 ALA B N 1
ATOM 2220 C CA . ALA B 1 114 ? 7.875 19.891 6.809 1 98.88 114 ALA B CA 1
ATOM 2221 C C . ALA B 1 114 ? 8.234 18.609 7.547 1 98.88 114 ALA B C 1
ATOM 2223 O O . ALA B 1 114 ? 9.039 17.812 7.062 1 98.88 114 ALA B O 1
ATOM 2224 N N . SER B 1 115 ? 7.641 18.359 8.711 1 98.81 115 SER B N 1
ATOM 2225 C CA . SER B 1 115 ? 8 17.188 9.5 1 98.81 115 SER B CA 1
ATOM 2226 C C . SER B 1 115 ? 7.484 15.906 8.859 1 98.81 115 SER B C 1
ATOM 2228 O O . SER B 1 115 ? 8.148 14.867 8.914 1 98.81 115 SER B O 1
ATOM 2230 N N . LEU B 1 116 ? 6.312 15.938 8.258 1 98.75 116 LEU B N 1
ATOM 2231 C CA . LEU B 1 116 ? 5.785 14.758 7.586 1 98.75 116 LEU B CA 1
ATOM 2232 C C . LEU B 1 116 ? 6.605 14.43 6.344 1 98.75 116 LEU B C 1
ATOM 2234 O O . LEU B 1 116 ? 6.879 13.258 6.07 1 98.75 116 LEU B O 1
ATOM 2238 N N . VAL B 1 117 ? 6.973 15.508 5.586 1 98.88 117 VAL B N 1
ATOM 2239 C CA . VAL B 1 117 ? 7.824 15.297 4.422 1 98.88 117 VAL B CA 1
ATOM 2240 C C . VAL B 1 117 ? 9.156 14.688 4.855 1 98.88 117 VAL B C 1
ATOM 2242 O O . VAL B 1 117 ? 9.625 13.711 4.262 1 98.88 117 VAL B O 1
ATOM 2245 N N . ALA B 1 118 ? 9.742 15.219 5.93 1 98.69 118 ALA B N 1
ATOM 2246 C CA . ALA B 1 118 ? 11.016 14.711 6.434 1 98.69 118 ALA B CA 1
ATOM 2247 C C . ALA B 1 118 ? 10.891 13.242 6.844 1 98.69 118 ALA B C 1
ATOM 2249 O O . ALA B 1 118 ? 11.766 12.43 6.527 1 98.69 118 ALA B O 1
ATOM 2250 N N . PHE B 1 119 ? 9.867 12.906 7.523 1 98.75 119 PHE B N 1
ATOM 2251 C CA . PHE B 1 119 ? 9.633 11.531 7.957 1 98.75 119 PHE B CA 1
ATOM 2252 C C . PHE B 1 119 ? 9.547 10.594 6.758 1 98.75 119 PHE B C 1
ATOM 2254 O O . PHE B 1 119 ? 10.172 9.539 6.738 1 98.75 119 PHE B O 1
ATOM 2261 N N . GLN B 1 120 ? 8.758 10.938 5.73 1 98.5 120 GLN B N 1
ATOM 2262 C CA . GLN B 1 120 ? 8.539 10.07 4.574 1 98.5 120 GLN B CA 1
ATOM 2263 C C . GLN B 1 120 ? 9.82 9.898 3.77 1 98.5 120 GLN B C 1
ATOM 2265 O O . GLN B 1 120 ? 10.039 8.852 3.156 1 98.5 120 GLN B O 1
ATOM 2270 N N . ARG B 1 121 ? 10.688 10.914 3.844 1 98.38 121 ARG B N 1
ATOM 2271 C CA . ARG B 1 121 ? 11.984 10.828 3.17 1 98.38 121 ARG B CA 1
ATOM 2272 C C . ARG B 1 121 ? 12.945 9.922 3.939 1 98.38 121 ARG B C 1
ATOM 2274 O O . ARG B 1 121 ? 13.828 9.305 3.35 1 98.38 121 ARG B O 1
ATOM 2281 N N . SER B 1 122 ? 12.797 9.875 5.246 1 97.81 122 SER B N 1
ATOM 2282 C CA . SER B 1 122 ? 13.633 9.078 6.141 1 97.81 122 SER B CA 1
ATOM 2283 C C . SER B 1 122 ? 12.836 8.562 7.332 1 97.81 122 SER B C 1
ATOM 2285 O O . SER B 1 122 ? 13 9.047 8.453 1 97.81 122 SER B O 1
ATOM 2287 N N . PRO B 1 123 ? 12.07 7.48 7.125 1 97.31 123 PRO B N 1
ATOM 2288 C CA . PRO B 1 123 ? 11.172 7.008 8.18 1 97.31 123 PRO B CA 1
ATOM 2289 C C . PRO B 1 123 ? 11.922 6.5 9.414 1 97.31 123 PRO B C 1
ATOM 2291 O O . PRO B 1 123 ? 12.969 5.859 9.281 1 97.31 123 PRO B O 1
ATOM 2294 N N . LYS B 1 124 ? 11.359 6.867 10.539 1 97.25 124 LYS B N 1
ATOM 2295 C CA . LYS B 1 124 ? 11.891 6.441 11.828 1 97.25 124 LYS B CA 1
ATOM 2296 C C . LYS B 1 124 ? 10.805 5.777 12.672 1 97.25 124 LYS B C 1
ATOM 2298 O O . LYS B 1 124 ? 9.609 5.926 12.391 1 97.25 124 LYS B O 1
ATOM 2303 N N . SER B 1 125 ? 11.281 5.035 13.672 1 96.38 125 SER B N 1
ATOM 2304 C CA . SER B 1 125 ? 10.336 4.512 14.648 1 96.38 125 SER B CA 1
ATOM 2305 C C . SER B 1 125 ? 9.562 5.633 15.328 1 96.38 125 SER B C 1
ATOM 2307 O O . SER B 1 125 ? 9.945 6.801 15.242 1 96.38 125 SER B O 1
ATOM 2309 N N . TYR B 1 126 ? 8.445 5.254 15.883 1 97.44 126 TYR B N 1
ATOM 2310 C CA . TYR B 1 126 ? 7.559 6.254 16.469 1 97.44 126 TYR B CA 1
ATOM 2311 C C . TYR B 1 126 ? 8.297 7.094 17.5 1 97.44 126 TYR B C 1
ATOM 2313 O O . TYR B 1 126 ? 8.07 8.305 17.609 1 97.44 126 TYR B O 1
ATOM 2321 N N . ASP B 1 127 ? 9.211 6.441 18.25 1 97.38 127 ASP B N 1
ATOM 2322 C CA . ASP B 1 127 ? 9.961 7.156 19.281 1 97.38 127 ASP B CA 1
ATOM 2323 C C . ASP B 1 127 ? 11.219 7.801 18.688 1 97.38 127 ASP B C 1
ATOM 2325 O O . ASP B 1 127 ? 12.008 8.406 19.422 1 97.38 127 ASP B O 1
ATOM 2329 N N . GLY B 1 128 ? 11.484 7.641 17.406 1 97.38 128 GLY B N 1
ATOM 2330 C CA . GLY B 1 128 ? 12.555 8.328 16.703 1 97.38 128 GLY B CA 1
ATOM 2331 C C . GLY B 1 128 ? 13.914 7.703 16.938 1 97.38 128 GLY B C 1
ATOM 2332 O O . GLY B 1 128 ? 14.938 8.234 16.5 1 97.38 128 GLY B O 1
ATOM 2333 N N . SER B 1 129 ? 13.977 6.48 17.547 1 97 129 SER B N 1
ATOM 2334 C CA . SER B 1 129 ? 15.25 5.934 18 1 97 129 SER B CA 1
ATOM 2335 C C . SER B 1 129 ? 15.953 5.18 16.875 1 97 129 SER B C 1
ATOM 2337 O O . SER B 1 129 ? 17.172 5.043 16.875 1 97 129 SER B O 1
ATOM 2339 N N . GLU B 1 130 ? 15.219 4.656 15.945 1 95.88 130 GLU B N 1
ATOM 2340 C CA . GLU B 1 130 ? 15.789 3.824 14.898 1 95.88 130 GLU B CA 1
ATOM 2341 C C . GLU B 1 130 ? 15.133 4.105 13.547 1 95.88 130 GLU B C 1
ATOM 2343 O O . GLU B 1 130 ? 14.008 4.617 13.492 1 95.88 130 GLU B O 1
ATOM 2348 N N . GLU B 1 131 ? 15.898 3.729 12.562 1 93.94 131 GLU B N 1
ATOM 2349 C CA . GLU B 1 131 ? 15.281 3.73 11.234 1 93.94 131 GLU B CA 1
ATOM 2350 C C . GLU B 1 131 ? 14.125 2.738 11.164 1 93.94 131 GLU B C 1
ATOM 2352 O O . GLU B 1 131 ? 14.188 1.654 11.75 1 93.94 131 GLU B O 1
ATOM 2357 N N . SER B 1 132 ? 13.078 3.186 10.445 1 91.5 132 SER B N 1
ATOM 2358 C CA . SER B 1 132 ? 11.938 2.289 10.273 1 91.5 132 SER B CA 1
ATOM 2359 C C . SER B 1 132 ? 12.008 1.553 8.938 1 91.5 132 SER B C 1
ATOM 2361 O O . SER B 1 132 ? 12.055 2.18 7.879 1 91.5 132 SER B O 1
ATOM 2363 N N . TYR B 1 133 ? 11.891 0.257 9.016 1 87.38 133 TYR B N 1
ATOM 2364 C CA . TYR B 1 133 ? 11.875 -0.543 7.797 1 87.38 133 TYR B CA 1
ATOM 2365 C C . TYR B 1 133 ? 10.453 -0.944 7.426 1 87.38 133 TYR B C 1
ATOM 2367 O O . TYR B 1 133 ? 10.211 -1.458 6.332 1 87.38 133 TYR B O 1
ATOM 2375 N N . SER B 1 134 ? 9.539 -0.609 8.312 1 89.38 134 SER B N 1
ATOM 2376 C CA . SER B 1 134 ? 8.141 -0.977 8.078 1 89.38 134 SER B CA 1
ATOM 2377 C C . SER B 1 134 ? 7.441 0.051 7.195 1 89.38 134 SER B C 1
ATOM 2379 O O . SER B 1 134 ? 6.375 -0.223 6.645 1 89.38 134 SER B O 1
ATOM 2381 N N . CYS B 1 135 ? 7.988 1.224 7.055 1 93.88 135 CYS B N 1
ATOM 2382 C CA . CYS B 1 135 ? 7.504 2.262 6.152 1 93.88 135 CYS B CA 1
ATOM 2383 C C . CYS B 1 135 ? 8.492 2.51 5.02 1 93.88 135 CYS B C 1
ATOM 2385 O O . CYS B 1 135 ? 9.664 2.805 5.266 1 93.88 135 CYS B O 1
ATOM 2387 N N . ARG B 1 136 ? 7.934 2.484 3.83 1 92.31 136 ARG B N 1
ATOM 2388 C CA . ARG B 1 136 ? 8.797 2.668 2.67 1 92.31 136 ARG B CA 1
ATOM 2389 C C . ARG B 1 136 ? 9.281 4.113 2.564 1 92.31 136 ARG B C 1
ATOM 2391 O O . ARG B 1 136 ? 8.477 5.043 2.68 1 92.31 136 ARG B O 1
ATOM 2398 N N . ARG B 1 137 ? 10.555 4.176 2.322 1 94.88 137 ARG B N 1
ATOM 2399 C CA . ARG B 1 137 ? 11.109 5.5 2.049 1 94.88 137 ARG B CA 1
ATOM 2400 C C . ARG B 1 137 ? 10.602 6.043 0.719 1 94.88 137 ARG B C 1
ATOM 2402 O O . ARG B 1 137 ? 10.617 5.34 -0.294 1 94.88 137 ARG B O 1
ATOM 2409 N N . VAL B 1 138 ? 10.219 7.34 0.73 1 97.19 138 VAL B N 1
ATOM 2410 C CA . VAL B 1 138 ? 9.797 8 -0.497 1 97.19 138 VAL B CA 1
ATOM 2411 C C . VAL B 1 138 ? 10.945 8.836 -1.063 1 97.19 138 VAL B C 1
ATOM 2413 O O . VAL B 1 138 ? 11.219 9.938 -0.58 1 97.19 138 VAL B O 1
ATOM 2416 N N . SER B 1 139 ? 11.508 8.328 -2.113 1 96.62 139 SER B N 1
ATOM 2417 C CA . SER B 1 139 ? 12.625 9.047 -2.723 1 96.62 139 SER B CA 1
ATOM 2418 C C . SER B 1 139 ? 12.133 10.211 -3.578 1 96.62 139 SER B C 1
ATOM 2420 O O . SER B 1 139 ? 10.945 10.281 -3.906 1 96.62 139 SER B O 1
ATOM 2422 N N . GLU B 1 140 ? 13.062 11.078 -3.971 1 96.81 140 GLU B N 1
ATOM 2423 C CA . GLU B 1 140 ? 12.734 12.219 -4.824 1 96.81 140 GLU B CA 1
ATOM 2424 C C . GLU B 1 140 ? 12.367 11.758 -6.234 1 96.81 140 GLU B C 1
ATOM 2426 O O . GLU B 1 140 ? 11.609 12.438 -6.934 1 96.81 140 GLU B O 1
ATOM 2431 N N . ASP B 1 141 ? 12.93 10.609 -6.605 1 95.94 141 ASP B N 1
ATOM 2432 C CA . ASP B 1 141 ? 12.625 10.062 -7.926 1 95.9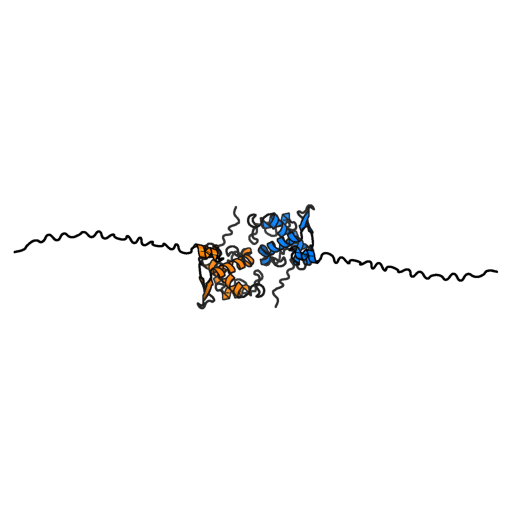4 141 ASP B CA 1
ATOM 2433 C C . ASP B 1 141 ? 11.211 9.484 -7.965 1 95.94 141 ASP B C 1
ATOM 2435 O O . ASP B 1 141 ? 10.586 9.43 -9.023 1 95.94 141 A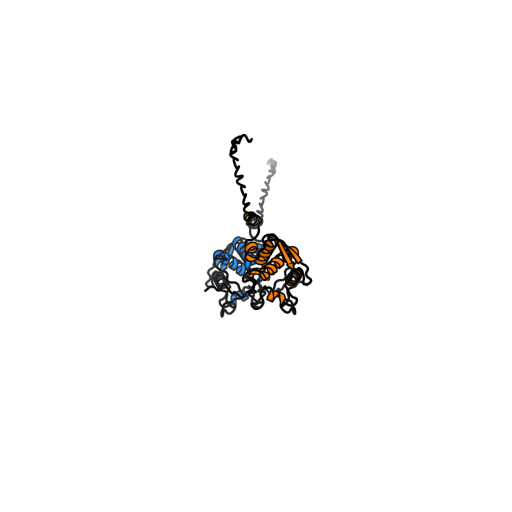SP B O 1
ATOM 2439 N N . TRP B 1 142 ? 10.766 9.109 -6.754 1 94.94 142 TRP B N 1
ATOM 2440 C CA . TRP B 1 142 ? 9.414 8.562 -6.668 1 94.94 142 TRP B CA 1
ATOM 2441 C C . TRP B 1 142 ? 8.375 9.68 -6.613 1 94.94 142 TRP B C 1
ATOM 2443 O O . TRP B 1 142 ? 7.496 9.766 -7.473 1 94.94 142 TRP B O 1
ATOM 2453 N N . LEU B 1 143 ? 8.414 10.492 -5.695 1 97.81 143 LEU B N 1
ATOM 2454 C CA . LEU B 1 143 ? 7.594 11.688 -5.598 1 97.81 143 LEU B CA 1
ATOM 2455 C C . LEU B 1 143 ? 8.461 12.93 -5.398 1 97.81 143 LEU B C 1
ATOM 2457 O O . LEU B 1 143 ? 9.344 12.938 -4.531 1 97.81 143 LEU B O 1
ATOM 2461 N N . THR B 1 144 ? 8.172 13.969 -6.137 1 98.56 144 THR B N 1
ATOM 2462 C CA . THR B 1 144 ? 8.859 15.242 -5.945 1 98.56 144 THR B CA 1
ATOM 2463 C C . THR B 1 144 ? 8.469 15.875 -4.613 1 98.56 144 THR B C 1
ATOM 2465 O O . THR B 1 144 ? 7.492 15.453 -3.984 1 98.56 144 THR B O 1
ATOM 2468 N N . THR B 1 145 ? 9.273 16.891 -4.238 1 98.38 145 THR B N 1
ATOM 2469 C CA . THR B 1 145 ? 8.977 17.594 -2.998 1 98.38 145 THR B CA 1
ATOM 2470 C C . THR B 1 145 ? 7.578 18.203 -3.053 1 98.38 145 THR B C 1
ATOM 2472 O O . THR B 1 145 ? 6.824 18.141 -2.076 1 98.38 145 THR B O 1
ATOM 2475 N N . GLU B 1 146 ? 7.203 18.734 -4.168 1 98.38 146 GLU B N 1
ATOM 2476 C CA . GLU B 1 146 ? 5.887 19.359 -4.312 1 98.38 146 GLU B CA 1
ATOM 2477 C C . GLU B 1 146 ? 4.773 18.312 -4.176 1 98.38 146 GLU B C 1
ATOM 2479 O O . GLU B 1 146 ? 3.785 18.547 -3.479 1 98.38 146 GLU B O 1
ATOM 2484 N N . GLN B 1 147 ? 4.949 17.203 -4.793 1 98.69 147 GLN B N 1
ATOM 2485 C CA . GLN B 1 147 ? 3.979 16.109 -4.691 1 98.69 147 GLN B CA 1
ATOM 2486 C C . GLN B 1 147 ? 3.85 15.625 -3.252 1 98.69 147 GLN B C 1
ATOM 2488 O O . GLN B 1 147 ? 2.74 15.438 -2.754 1 98.69 147 GLN B O 1
ATOM 2493 N N . LEU B 1 148 ? 4.98 15.461 -2.617 1 98.88 148 LEU B N 1
ATOM 2494 C CA . LEU B 1 148 ? 4.973 14.93 -1.259 1 98.88 148 LEU B CA 1
ATOM 2495 C C . LEU B 1 148 ? 4.352 15.922 -0.287 1 98.88 148 LEU B C 1
ATOM 2497 O O . LEU B 1 148 ? 3.689 15.531 0.677 1 98.88 148 LEU B O 1
ATOM 2501 N N . GLU B 1 149 ? 4.504 17.25 -0.572 1 98.88 149 GLU B N 1
ATOM 2502 C CA . GLU B 1 149 ? 3.867 18.266 0.258 1 98.88 149 GLU B CA 1
ATOM 2503 C C . GLU B 1 149 ? 2.348 18.234 0.115 1 98.88 149 GLU B C 1
ATOM 2505 O O . GLU B 1 149 ? 1.622 18.422 1.093 1 98.88 149 GLU B O 1
ATOM 2510 N N . THR B 1 150 ? 1.835 17.984 -1.09 1 98.81 150 THR B N 1
ATOM 2511 C CA . THR B 1 150 ? 0.387 17.922 -1.257 1 98.81 150 THR B CA 1
ATOM 2512 C C . THR B 1 150 ? -0.182 16.672 -0.583 1 98.81 150 THR B C 1
ATOM 2514 O O . THR B 1 150 ? -1.285 16.703 -0.033 1 98.81 150 THR B O 1
ATOM 2517 N N . LEU B 1 151 ? 0.565 15.586 -0.638 1 98.94 151 LEU B N 1
ATOM 2518 C CA . LEU B 1 151 ? 0.172 14.375 0.077 1 98.94 151 LEU B CA 1
ATOM 2519 C C . LEU B 1 151 ? 0.134 14.625 1.582 1 98.94 151 LEU B C 1
ATOM 2521 O O . LEU B 1 151 ? -0.837 14.258 2.25 1 98.94 151 LEU B O 1
ATOM 2525 N N . ALA B 1 152 ? 1.208 15.281 2.086 1 98.94 152 ALA B N 1
ATOM 2526 C CA . ALA B 1 152 ? 1.259 15.641 3.5 1 98.94 152 ALA B CA 1
ATOM 2527 C C . ALA B 1 152 ? 0.097 16.562 3.875 1 98.94 152 ALA B C 1
ATOM 2529 O O . ALA B 1 152 ? -0.491 16.422 4.949 1 98.94 152 ALA B O 1
ATOM 2530 N N . ALA B 1 153 ? -0.223 17.453 2.977 1 98.94 153 ALA B N 1
ATOM 2531 C CA . ALA B 1 153 ? -1.338 18.375 3.217 1 98.94 153 ALA B CA 1
ATOM 2532 C C . ALA B 1 153 ? -2.652 17.609 3.355 1 98.94 153 ALA B C 1
ATOM 2534 O O . ALA B 1 153 ? -3.459 17.906 4.238 1 98.94 153 ALA B O 1
ATOM 2535 N N . PHE B 1 154 ? -2.857 16.672 2.516 1 98.94 154 PHE B N 1
ATOM 2536 C CA . PHE B 1 154 ? -4.047 15.828 2.609 1 98.94 154 PHE B CA 1
ATOM 2537 C C . PHE B 1 154 ? -4.121 15.141 3.969 1 98.94 154 PHE B C 1
ATOM 2539 O O . PHE B 1 154 ? -5.152 15.188 4.641 1 98.94 154 PHE B O 1
ATOM 2546 N N . ILE B 1 155 ? -3.014 14.516 4.367 1 98.94 155 ILE B N 1
ATOM 2547 C CA . ILE B 1 155 ? -2.977 13.773 5.625 1 98.94 155 ILE B CA 1
ATOM 2548 C C . ILE B 1 155 ? -3.303 14.711 6.785 1 98.94 155 ILE B C 1
ATOM 2550 O O . ILE B 1 155 ? -4.133 14.383 7.637 1 98.94 155 ILE B O 1
ATOM 2554 N N . LEU B 1 156 ? -2.621 15.875 6.824 1 98.94 156 LEU B N 1
ATOM 2555 C CA . LEU B 1 156 ? -2.814 16.812 7.922 1 98.94 156 LEU B CA 1
ATOM 2556 C C . LEU B 1 156 ? -4.25 17.328 7.953 1 98.94 156 LEU B C 1
ATOM 2558 O O . LEU B 1 156 ? -4.848 17.453 9.023 1 98.94 156 LEU B O 1
ATOM 2562 N N . ARG B 1 157 ? -4.824 17.609 6.762 1 98.94 157 ARG B N 1
ATOM 2563 C CA . ARG B 1 157 ? -6.195 18.109 6.703 1 98.94 157 ARG B CA 1
ATOM 2564 C C . ARG B 1 157 ? -7.191 17.031 7.117 1 98.94 157 ARG B C 1
ATOM 2566 O O . ARG B 1 157 ? -8.133 17.312 7.859 1 98.94 157 ARG B O 1
ATOM 2573 N N . ALA B 1 158 ? -6.977 15.836 6.676 1 98.75 158 ALA B N 1
ATOM 2574 C CA . ALA B 1 158 ? -7.832 14.727 7.086 1 98.75 158 ALA B CA 1
ATOM 2575 C C . ALA B 1 158 ? -7.762 14.508 8.594 1 98.75 158 ALA B C 1
ATOM 2577 O O . ALA B 1 158 ? -8.797 14.375 9.258 1 98.75 158 ALA B O 1
ATOM 2578 N N . ALA B 1 159 ? -6.551 14.523 9.117 1 98.56 159 ALA B N 1
ATOM 2579 C CA . ALA B 1 159 ? -6.352 14.32 10.547 1 98.56 159 ALA B CA 1
ATOM 2580 C C . ALA B 1 159 ? -7.078 15.391 11.359 1 98.56 159 ALA B C 1
ATOM 2582 O O . ALA B 1 159 ? -7.566 15.117 12.461 1 98.56 159 ALA B O 1
ATOM 2583 N N . ALA B 1 160 ? -7.164 16.531 10.797 1 98.25 160 ALA B N 1
ATOM 2584 C CA . ALA B 1 160 ? -7.734 17.656 11.516 1 98.25 160 ALA B CA 1
ATOM 2585 C C . ALA B 1 160 ? -9.258 17.594 11.523 1 98.25 160 ALA B C 1
ATOM 2587 O O . ALA B 1 160 ? -9.898 17.969 12.508 1 98.25 160 ALA B O 1
ATOM 2588 N N . VAL B 1 161 ? -9.914 17.031 10.367 1 98.25 161 VAL B N 1
ATOM 2589 C CA . VAL B 1 161 ? -11.328 17.375 10.312 1 98.25 161 VAL B CA 1
ATOM 2590 C C . VAL B 1 161 ? -12.125 16.172 9.812 1 98.25 161 VAL B C 1
ATOM 2592 O O . VAL B 1 161 ? -13.359 16.141 9.93 1 98.25 161 VAL B O 1
ATOM 2595 N N . ALA B 1 162 ? -11.477 15.25 9.109 1 97.38 162 ALA B N 1
ATOM 2596 C CA . ALA B 1 162 ? -12.25 14.164 8.508 1 97.38 162 ALA B CA 1
ATOM 2597 C C . ALA B 1 162 ? -12.844 13.25 9.578 1 97.38 162 ALA B C 1
ATOM 2599 O O . ALA B 1 162 ? -12.117 12.734 10.43 1 97.38 162 ALA B O 1
ATOM 2600 N N . PRO B 1 163 ? -14.117 12.945 9.461 1 94.69 163 PRO B N 1
ATOM 2601 C CA . PRO B 1 163 ? -14.742 12.07 10.461 1 94.69 163 PRO B CA 1
ATOM 2602 C C . PRO B 1 163 ? -14.18 10.648 10.422 1 94.69 163 PRO B C 1
ATOM 2604 O O . PRO B 1 163 ? -14.039 10.07 9.344 1 94.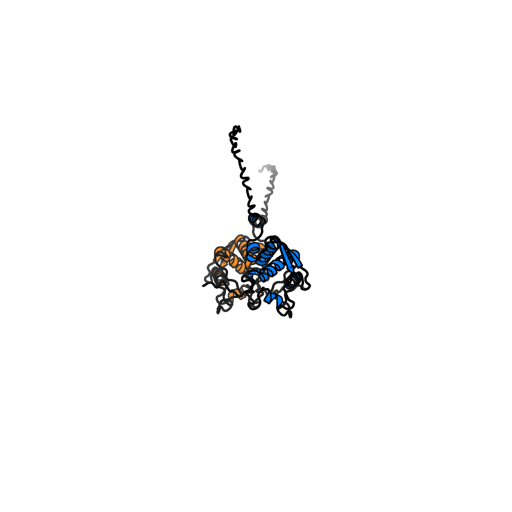69 163 PRO B O 1
ATOM 2607 N N . GLY B 1 164 ? -13.781 10.172 11.562 1 93.88 164 GLY B N 1
ATOM 2608 C CA . GLY B 1 164 ? -13.383 8.781 11.68 1 93.88 164 GLY B CA 1
ATOM 2609 C C . GLY B 1 164 ? -11.93 8.539 11.289 1 93.88 164 GLY B C 1
ATOM 2610 O O . GLY B 1 164 ? -11.438 7.414 11.391 1 93.88 164 GLY B O 1
ATOM 2611 N N . TRP B 1 165 ? -11.25 9.594 10.891 1 96.81 165 TRP B N 1
ATOM 2612 C CA . TRP B 1 165 ? -9.859 9.438 10.469 1 96.81 165 TRP B CA 1
ATOM 2613 C C . TRP B 1 165 ? -8.977 9.039 11.648 1 96.81 165 TRP B C 1
ATOM 2615 O O . TRP B 1 165 ? -8.961 9.719 12.672 1 96.81 165 TRP B O 1
ATOM 2625 N N . GLY B 1 166 ? -8.219 7.93 11.477 1 94.88 166 GLY B N 1
ATOM 2626 C CA . GLY B 1 166 ? -7.25 7.477 12.461 1 94.88 166 GLY B CA 1
ATOM 2627 C C . GLY B 1 166 ? -7.898 6.836 13.672 1 94.88 166 GLY B C 1
ATOM 2628 O O . GLY B 1 166 ? -7.238 6.598 14.688 1 94.88 166 GLY B O 1
ATOM 2629 N N . VAL B 1 167 ? -9.258 6.715 13.617 1 84.38 167 VAL B N 1
ATOM 2630 C CA . VAL B 1 167 ? -9.953 6.031 14.703 1 84.38 167 VAL B CA 1
ATOM 2631 C C . VAL B 1 167 ? -9.992 4.531 14.43 1 84.38 167 VAL B C 1
ATOM 2633 O O . VAL B 1 167 ? -10.094 4.109 13.273 1 84.38 167 VAL B O 1
ATOM 2636 N N . GLU B 1 168 ? -9.453 3.74 15.281 1 64.06 168 GLU B N 1
ATOM 2637 C CA . GLU B 1 168 ? -9.43 2.283 15.172 1 64.06 168 GLU B CA 1
ATOM 2638 C C . GLU B 1 168 ? -10.797 1.736 14.781 1 64.06 168 GLU B C 1
ATOM 2640 O O . GLU B 1 168 ? -11.789 1.976 15.477 1 64.06 168 GLU B O 1
ATOM 2645 N N . SER B 1 169 ? -11.477 2.244 13.688 1 55.78 169 SER B N 1
ATOM 2646 C CA . SER B 1 169 ? -12.664 1.453 13.367 1 55.78 169 SER B CA 1
ATOM 2647 C C . SER B 1 169 ? -12.312 0.243 12.508 1 55.78 169 SER B C 1
ATOM 2649 O O . SER B 1 169 ? -11.664 0.381 11.469 1 55.78 169 SER B O 1
ATOM 2651 N N . PHE B 1 170 ? -11.688 -0.778 13.047 1 47.28 170 PHE B N 1
ATOM 2652 C CA . PHE B 1 170 ? -11.531 -1.872 12.094 1 47.28 170 PHE B CA 1
ATOM 2653 C C . PHE B 1 170 ? -12.867 -2.203 11.438 1 47.28 170 PHE B C 1
ATOM 2655 O O . PHE B 1 170 ? -13.727 -2.834 12.047 1 47.28 170 PHE B O 1
ATOM 2662 N N . PRO B 1 171 ? -13.422 -1.249 10.875 1 39.81 171 PRO B N 1
ATOM 2663 C CA . PRO B 1 171 ? -14.766 -1.478 10.352 1 39.81 171 PRO B CA 1
ATOM 2664 C C . PRO B 1 171 ? -14.883 -2.783 9.57 1 39.81 171 PRO B C 1
ATOM 2666 O O . PRO B 1 171 ? -15.859 -3.518 9.727 1 39.81 171 PRO B O 1
ATOM 2669 N N . ASP B 1 172 ? -14.188 -2.895 8.43 1 36.47 172 ASP B N 1
ATOM 2670 C CA . ASP B 1 172 ? -14.68 -3.797 7.391 1 36.47 172 ASP B CA 1
ATOM 2671 C C . ASP B 1 172 ? -14.625 -5.25 7.855 1 36.47 172 ASP B C 1
ATOM 2673 O O . ASP B 1 172 ? -14.547 -6.168 7.035 1 36.47 172 ASP B O 1
ATOM 2677 N N . SER B 1 173 ? -14.203 -5.695 8.961 1 32.75 173 SER B N 1
ATOM 2678 C CA . SER B 1 173 ? -14.766 -6.98 9.367 1 32.75 173 SER B CA 1
ATOM 2679 C C . SER B 1 173 ? -16.297 -6.93 9.398 1 32.75 173 SER B C 1
ATOM 2681 O O . SER B 1 173 ? -16.891 -6.758 10.461 1 32.75 173 SER B O 1
ATOM 2683 N N . ALA B 1 174 ? -16.969 -6.285 8.633 1 26.78 174 ALA B N 1
ATOM 2684 C CA . ALA B 1 174 ? -18.422 -6.492 8.648 1 26.78 174 ALA B CA 1
ATOM 2685 C C . ALA B 1 174 ? -18.766 -7.961 8.898 1 26.78 174 ALA B C 1
ATOM 2687 O O . ALA B 1 174 ? -18.125 -8.852 8.336 1 26.78 174 ALA B O 1
ATOM 2688 N N . PRO B 1 175 ? -19.781 -8.289 9.906 1 25.81 175 PRO B N 1
ATOM 2689 C CA . PRO B 1 175 ? -20.234 -9.68 9.914 1 25.81 175 PRO B CA 1
ATOM 2690 C C . PRO B 1 175 ? -20.484 -10.227 8.516 1 25.81 175 PRO B C 1
ATOM 2692 O O . PRO B 1 175 ? -20.766 -9.461 7.586 1 25.81 175 PRO B O 1
#